Protein AF-A0A9E7R584-F1 (afdb_monomer_lite)

Foldseek 3Di:
DDDDDPPPDDPDPVSLVVVQCVVDVVCVVPVVVVVCLLFPLLQCVLWFVDRGPCRLCVVLVHNDPVPPDPVSQVSQQVSCCVTGPDNGPSLSSVQSVVQSVLDVLQKWKAFQVPRHGKDFNHWCCPPPNPDDQKIKTKIADPVGWIKMWIQGPPLRDIDIDTGMDHDPVMDDPRDDPPPPPDDDDDDDDD

pLDDT: mean 77.7, std 20.25, range [38.59, 98.31]

Organism: NCBI:txid1364945

Sequence (190 aa):
MQGRRDDRDGPDAETLERALLEADTELLDDPDGVVDALFTETFVREHTDFPDFDSFLEHAGVEDVWAFDRWLDWVLDWHVLGNTRFWSWEWMVHAAVALWVDAERVGTLRCAACDEPVEAATGSAIEEPGRTDAAWVEYRCACGARGRAEIREPDGGVRLSGDVAWSDEGLPAVRADSDPSTERGTEREG

Structure (mmCIF, N/CA/C/O backbone):
data_AF-A0A9E7R584-F1
#
_entry.id   AF-A0A9E7R584-F1
#
loop_
_atom_site.group_PDB
_atom_site.id
_atom_site.type_symbol
_atom_site.label_atom_id
_atom_site.label_alt_id
_atom_site.label_comp_id
_atom_site.label_asym_id
_atom_site.label_entity_id
_atom_site.label_seq_id
_atom_site.pdbx_PDB_ins_code
_atom_site.Cartn_x
_atom_site.Cartn_y
_atom_site.Cartn_z
_atom_site.occupancy
_atom_site.B_iso_or_equiv
_atom_site.auth_seq_id
_atom_site.auth_comp_id
_atom_site.auth_asym_id
_atom_site.auth_atom_id
_atom_site.pdbx_PDB_model_num
ATOM 1 N N . MET A 1 1 ? 11.488 32.713 -30.956 1.00 44.03 1 MET A N 1
ATOM 2 C CA . MET A 1 1 ? 11.204 31.264 -30.954 1.00 44.03 1 MET A CA 1
ATOM 3 C C . MET A 1 1 ? 11.524 30.759 -29.562 1.00 44.03 1 MET A C 1
ATOM 5 O O . MET A 1 1 ? 12.668 30.861 -29.147 1.00 44.03 1 MET A O 1
ATOM 9 N N . GLN A 1 2 ? 10.491 30.390 -28.807 1.00 39.91 2 GLN A N 1
ATOM 10 C CA . GLN A 1 2 ? 10.602 29.896 -27.435 1.00 39.91 2 GLN A CA 1
ATOM 11 C C . GLN A 1 2 ? 11.087 28.445 -27.490 1.00 39.91 2 GLN A C 1
ATOM 13 O O . GLN A 1 2 ? 10.429 27.606 -28.103 1.00 39.91 2 GLN A O 1
ATOM 18 N N . GLY A 1 3 ? 12.264 28.184 -26.918 1.00 39.31 3 GLY A N 1
ATOM 19 C CA . GLY A 1 3 ? 12.766 26.834 -26.688 1.00 39.31 3 GLY A CA 1
ATOM 20 C C . GLY A 1 3 ? 11.906 26.181 -25.617 1.00 39.31 3 GLY A C 1
ATOM 21 O O . GLY A 1 3 ? 11.865 26.650 -24.482 1.00 39.31 3 GLY A O 1
ATOM 22 N N . ARG A 1 4 ? 11.157 25.163 -26.029 1.00 40.12 4 ARG A N 1
ATOM 23 C CA . ARG A 1 4 ? 10.322 24.317 -25.185 1.00 40.12 4 ARG A CA 1
ATOM 24 C C . ARG A 1 4 ? 11.266 23.552 -24.246 1.00 40.12 4 ARG A C 1
ATOM 26 O O . ARG A 1 4 ? 12.098 22.795 -24.734 1.00 40.12 4 ARG A O 1
ATOM 33 N N . ARG A 1 5 ? 11.198 23.832 -22.942 1.00 40.66 5 ARG A N 1
ATOM 34 C CA . ARG A 1 5 ? 11.818 22.992 -21.913 1.00 40.66 5 ARG A CA 1
ATOM 35 C C . ARG A 1 5 ? 11.024 21.689 -21.872 1.00 40.66 5 ARG A C 1
ATOM 37 O O . ARG A 1 5 ? 9.806 21.730 -21.703 1.00 40.66 5 ARG A O 1
ATOM 44 N N . ASP A 1 6 ? 11.696 20.578 -22.142 1.00 43.25 6 ASP A N 1
ATOM 45 C CA . ASP A 1 6 ? 11.239 19.256 -21.722 1.00 43.25 6 ASP A CA 1
ATOM 46 C C . ASP A 1 6 ? 11.486 19.186 -20.211 1.00 43.25 6 ASP A C 1
ATOM 48 O O . ASP A 1 6 ? 12.544 18.760 -19.774 1.00 43.25 6 ASP A O 1
ATOM 52 N N . ASP A 1 7 ? 10.536 19.703 -19.430 1.00 39.06 7 ASP A N 1
ATOM 53 C CA . ASP A 1 7 ? 10.466 19.500 -17.981 1.00 39.06 7 ASP A CA 1
ATOM 54 C C . ASP A 1 7 ? 9.571 18.264 -17.745 1.00 39.06 7 ASP A C 1
ATOM 56 O O . ASP A 1 7 ? 8.395 18.379 -17.391 1.00 39.06 7 ASP A O 1
ATOM 60 N N . ARG A 1 8 ? 10.095 17.073 -18.052 1.00 40.88 8 ARG A N 1
ATOM 61 C CA . ARG A 1 8 ? 9.560 15.789 -17.563 1.00 40.88 8 ARG A CA 1
ATOM 62 C C . ARG A 1 8 ? 10.643 15.097 -16.747 1.00 40.88 8 ARG A C 1
ATOM 64 O O . ARG A 1 8 ? 11.052 13.991 -17.071 1.00 40.88 8 ARG A O 1
ATOM 71 N N . ASP A 1 9 ? 11.120 15.794 -15.729 1.00 39.31 9 ASP A N 1
ATOM 72 C CA . ASP A 1 9 ? 11.867 15.161 -14.655 1.00 39.31 9 ASP A CA 1
ATOM 73 C C . ASP A 1 9 ? 10.819 14.588 -13.692 1.00 39.31 9 ASP A C 1
ATOM 75 O O . ASP A 1 9 ? 10.272 15.300 -12.846 1.00 39.31 9 ASP A O 1
ATOM 79 N N . GLY A 1 10 ? 10.458 13.317 -13.897 1.00 40.25 10 GLY A N 1
ATOM 80 C CA . GLY A 1 10 ? 10.078 12.487 -12.753 1.00 40.25 10 GLY A CA 1
ATOM 81 C C . GLY A 1 10 ? 11.284 12.394 -11.809 1.00 40.25 10 GLY A C 1
ATOM 82 O O . GLY A 1 10 ? 12.406 12.629 -12.277 1.00 40.25 10 GLY A O 1
ATOM 83 N N . PRO A 1 11 ? 11.101 12.196 -10.489 1.00 38.59 11 PRO A N 1
ATOM 84 C CA . PRO A 1 11 ? 12.206 11.936 -9.581 1.00 38.59 11 PRO A CA 1
ATOM 85 C C . PRO A 1 11 ? 13.241 10.994 -10.203 1.00 38.59 11 PRO A C 1
ATOM 87 O O . PRO A 1 11 ? 12.964 9.830 -10.473 1.00 38.59 11 PRO A O 1
ATOM 90 N N . ASP A 1 12 ? 14.444 11.524 -10.433 1.00 44.69 12 ASP A N 1
ATOM 91 C CA . ASP A 1 12 ? 15.582 10.728 -10.873 1.00 44.69 12 ASP A CA 1
ATOM 92 C C . ASP A 1 12 ? 15.831 9.571 -9.890 1.00 44.69 12 ASP A C 1
ATOM 94 O O . ASP A 1 12 ? 15.421 9.621 -8.728 1.00 44.69 12 ASP A O 1
ATOM 98 N N . ALA A 1 13 ? 16.505 8.512 -10.346 1.00 45.25 13 ALA A N 1
ATOM 99 C CA . ALA A 1 13 ? 16.853 7.371 -9.496 1.00 45.25 13 ALA A CA 1
ATOM 100 C C . ALA A 1 13 ? 17.530 7.809 -8.181 1.00 45.25 13 ALA A C 1
ATOM 102 O O . ALA A 1 13 ? 17.316 7.184 -7.153 1.00 45.25 13 ALA A O 1
ATOM 103 N N . GLU A 1 14 ? 18.252 8.934 -8.188 1.00 43.94 14 GLU A N 1
ATOM 104 C CA . GLU A 1 14 ? 18.863 9.559 -7.010 1.00 43.94 14 GLU A CA 1
ATOM 105 C C . GLU A 1 14 ? 17.821 10.142 -6.033 1.00 43.94 14 GLU A C 1
ATOM 107 O O . GLU A 1 14 ? 18.025 10.130 -4.824 1.00 43.94 14 GLU A O 1
ATOM 112 N N . THR A 1 15 ? 16.672 10.618 -6.511 1.00 49.22 15 THR A N 1
ATOM 113 C CA . THR A 1 15 ? 15.542 11.065 -5.689 1.00 49.22 15 THR A CA 1
ATOM 114 C C . THR A 1 15 ? 14.737 9.899 -5.129 1.00 49.22 15 THR A C 1
ATOM 116 O O . THR A 1 15 ? 14.267 10.007 -4.000 1.00 49.22 15 THR A O 1
ATOM 119 N N . LEU A 1 16 ? 14.606 8.795 -5.867 1.00 49.38 16 LEU A N 1
ATOM 120 C CA . LEU A 1 16 ? 13.989 7.563 -5.368 1.00 49.38 16 LEU A CA 1
ATOM 121 C C . LEU A 1 16 ? 14.891 6.888 -4.324 1.00 49.38 16 LEU A C 1
ATOM 123 O O . LEU A 1 16 ? 14.437 6.570 -3.230 1.00 49.38 16 LEU A O 1
ATOM 127 N N . GLU A 1 17 ? 16.185 6.771 -4.631 1.00 45.88 17 GLU A N 1
ATOM 128 C CA . GLU A 1 17 ? 17.229 6.325 -3.710 1.00 45.88 17 GLU A CA 1
ATOM 129 C C . GLU A 1 17 ? 17.240 7.232 -2.482 1.00 45.88 17 GLU A C 1
ATOM 131 O O . GLU A 1 17 ? 17.154 6.736 -1.372 1.00 45.88 17 GLU A O 1
ATOM 136 N N . ARG A 1 18 ? 17.203 8.561 -2.638 1.00 51.69 18 ARG A N 1
ATOM 137 C CA . ARG A 1 18 ? 17.087 9.493 -1.509 1.00 51.69 18 ARG A CA 1
ATOM 138 C C . ARG A 1 18 ? 15.784 9.337 -0.731 1.00 51.69 18 ARG A C 1
ATOM 140 O O . ARG A 1 18 ? 15.836 9.443 0.481 1.00 51.69 18 ARG A O 1
ATOM 147 N N . ALA A 1 19 ? 14.642 9.097 -1.370 1.00 52.75 19 ALA A N 1
ATOM 148 C CA . ALA A 1 19 ? 13.379 8.876 -0.666 1.00 52.75 19 ALA A CA 1
ATOM 149 C C . ALA A 1 19 ? 13.406 7.571 0.147 1.00 52.75 19 ALA A C 1
ATOM 151 O O . ALA A 1 19 ? 12.890 7.544 1.259 1.00 52.75 19 ALA A O 1
ATOM 152 N N . LEU A 1 20 ? 14.062 6.526 -0.368 1.00 51.25 20 LEU A N 1
ATOM 153 C CA . LEU A 1 20 ? 14.308 5.268 0.345 1.00 51.25 20 LEU A CA 1
ATOM 154 C C . LEU A 1 20 ? 15.366 5.437 1.458 1.00 51.25 20 LEU A C 1
ATOM 156 O O . LEU A 1 20 ? 15.179 4.936 2.561 1.00 51.25 20 LEU A O 1
ATOM 160 N N . LEU A 1 21 ? 16.432 6.206 1.208 1.00 50.31 21 LEU A N 1
ATOM 161 C CA . LEU A 1 21 ? 17.498 6.548 2.162 1.00 50.31 21 LEU A CA 1
ATOM 162 C C . LEU A 1 21 ? 17.010 7.488 3.287 1.00 50.31 21 LEU A C 1
ATOM 164 O O . LEU A 1 21 ? 17.503 7.404 4.409 1.00 50.31 21 LEU A O 1
ATOM 168 N N . GLU A 1 22 ? 16.090 8.415 2.993 1.00 51.53 22 GLU A N 1
ATOM 169 C CA . GLU A 1 22 ? 15.476 9.343 3.957 1.00 51.53 22 GLU A CA 1
ATOM 170 C C . GLU A 1 22 ? 14.355 8.673 4.765 1.00 51.53 22 GLU A C 1
ATOM 172 O O . GLU A 1 22 ? 14.069 9.141 5.868 1.00 51.53 22 GLU A O 1
ATOM 177 N N . ALA A 1 23 ? 13.739 7.601 4.245 1.00 50.56 23 ALA A N 1
ATOM 178 C CA . ALA A 1 23 ? 12.679 6.866 4.933 1.00 50.56 23 ALA A CA 1
ATOM 179 C C . ALA A 1 23 ? 13.190 6.093 6.159 1.00 50.56 23 ALA A C 1
ATOM 181 O O . ALA A 1 23 ? 12.499 6.106 7.170 1.00 50.56 23 ALA A O 1
ATOM 182 N N . ASP A 1 24 ? 14.388 5.502 6.117 1.00 45.50 24 ASP A N 1
ATOM 183 C CA . ASP A 1 24 ? 15.175 5.155 7.310 1.00 45.50 24 ASP A CA 1
ATOM 184 C C . ASP A 1 24 ? 16.538 4.589 6.886 1.00 45.50 24 ASP A C 1
ATOM 186 O O . ASP A 1 24 ? 16.612 3.633 6.118 1.00 45.50 24 ASP A O 1
ATOM 190 N N . THR A 1 25 ? 17.646 5.114 7.408 1.00 42.75 25 THR A N 1
ATOM 191 C CA . THR A 1 25 ? 18.991 4.566 7.126 1.00 42.75 25 THR A CA 1
ATOM 192 C C . THR A 1 25 ? 19.189 3.121 7.615 1.00 42.75 25 THR A C 1
ATOM 194 O O . THR A 1 25 ? 20.134 2.474 7.171 1.00 42.75 25 THR A O 1
ATOM 197 N N . GLU A 1 26 ? 18.320 2.610 8.497 1.00 43.91 26 GLU A N 1
ATOM 198 C CA . GLU A 1 26 ? 18.303 1.198 8.925 1.00 43.91 26 GLU A CA 1
ATOM 199 C C . GLU A 1 26 ? 17.688 0.250 7.870 1.00 43.91 26 GLU A C 1
ATOM 201 O O . GLU A 1 26 ? 18.019 -0.933 7.862 1.00 43.91 26 GLU A O 1
ATOM 206 N N . LEU A 1 27 ? 16.872 0.745 6.925 1.00 47.72 27 LEU A N 1
ATOM 207 C CA . LEU A 1 27 ? 16.287 -0.065 5.836 1.00 47.72 27 LEU A CA 1
ATOM 208 C C . LEU A 1 27 ? 17.330 -0.516 4.793 1.00 47.72 27 LEU A C 1
ATOM 210 O O . LEU A 1 27 ? 17.076 -1.413 3.997 1.00 47.72 27 LEU A O 1
ATOM 214 N N . LEU A 1 28 ? 18.527 0.072 4.801 1.00 52.94 28 LEU A N 1
ATOM 215 C CA . LEU A 1 28 ? 19.594 -0.222 3.834 1.00 52.94 28 LEU A CA 1
ATOM 216 C C . LEU A 1 28 ? 20.413 -1.470 4.173 1.00 52.94 28 LEU A C 1
ATOM 218 O O . LEU A 1 28 ? 21.211 -1.913 3.346 1.00 52.94 28 LEU A O 1
ATOM 222 N N . ASP A 1 29 ? 20.240 -2.023 5.375 1.00 65.06 29 ASP A N 1
ATOM 223 C CA . ASP A 1 29 ? 20.901 -3.264 5.777 1.00 65.06 29 ASP A CA 1
ATOM 224 C C . ASP A 1 29 ? 20.193 -4.513 5.202 1.00 65.06 29 ASP A C 1
ATOM 226 O O . ASP A 1 29 ? 20.806 -5.582 5.151 1.00 65.06 29 ASP A O 1
ATOM 230 N N . ASP A 1 30 ? 18.942 -4.375 4.735 1.00 71.19 30 ASP A N 1
ATOM 231 C CA . ASP A 1 30 ? 18.130 -5.439 4.123 1.00 71.19 30 ASP A CA 1
ATOM 232 C C . ASP A 1 30 ? 17.297 -4.917 2.930 1.00 71.19 30 ASP A C 1
ATOM 234 O O . ASP A 1 30 ? 16.084 -4.728 3.044 1.00 71.19 30 ASP A O 1
ATOM 238 N N . PRO A 1 31 ? 17.935 -4.645 1.776 1.00 70.25 31 PRO A N 1
ATOM 239 C CA . PRO A 1 31 ? 17.258 -4.087 0.605 1.00 70.25 31 PRO A CA 1
ATOM 240 C C . PRO A 1 31 ? 16.119 -4.979 0.086 1.00 70.25 31 PRO A C 1
ATOM 242 O O . PRO A 1 31 ? 15.069 -4.468 -0.306 1.00 70.25 31 PRO A O 1
ATOM 245 N N . ASP A 1 32 ? 16.287 -6.300 0.129 1.00 77.38 32 ASP A N 1
ATOM 246 C CA . ASP A 1 32 ? 15.256 -7.246 -0.305 1.00 77.38 32 ASP A CA 1
ATOM 247 C C . ASP A 1 32 ? 14.044 -7.202 0.638 1.00 77.38 32 ASP A C 1
ATOM 249 O O . ASP A 1 32 ? 12.907 -7.118 0.176 1.00 77.38 32 ASP A O 1
ATOM 253 N N . GLY A 1 33 ? 14.274 -7.107 1.953 1.00 79.81 33 GLY A N 1
ATOM 254 C CA . GLY A 1 33 ? 13.205 -6.897 2.932 1.00 79.81 33 GLY A CA 1
ATOM 255 C C . GLY A 1 33 ? 12.408 -5.604 2.710 1.00 79.81 33 GLY A C 1
ATOM 256 O O . GLY A 1 33 ? 11.198 -5.577 2.945 1.00 79.81 33 GLY A O 1
ATOM 257 N N . VAL A 1 34 ? 13.043 -4.537 2.207 1.00 80.25 34 VAL A N 1
ATOM 258 C CA . VAL A 1 34 ? 12.337 -3.301 1.813 1.00 80.25 34 VAL A CA 1
ATOM 259 C C . VAL A 1 34 ? 11.427 -3.551 0.617 1.00 80.25 34 VAL A C 1
ATOM 261 O O . VAL A 1 34 ? 10.276 -3.119 0.620 1.00 80.25 34 VAL A O 1
ATOM 264 N N . VAL A 1 35 ? 11.928 -4.238 -0.410 1.00 84.88 35 VAL A N 1
ATOM 265 C CA . VAL A 1 35 ? 11.144 -4.563 -1.609 1.00 84.88 35 VAL A CA 1
ATOM 266 C C . VAL A 1 35 ? 9.936 -5.416 -1.235 1.00 84.88 35 VAL A C 1
ATOM 268 O O . VAL A 1 35 ? 8.827 -5.076 -1.643 1.00 84.88 35 VAL A O 1
ATOM 271 N N . ASP A 1 36 ? 10.119 -6.428 -0.387 1.00 87.38 36 ASP A N 1
ATOM 272 C CA . ASP A 1 36 ? 9.034 -7.279 0.112 1.00 87.38 36 ASP A CA 1
ATOM 273 C C . ASP A 1 36 ? 7.986 -6.481 0.908 1.00 87.38 36 ASP A C 1
ATOM 275 O O . ASP A 1 36 ? 6.780 -6.706 0.768 1.00 87.38 36 ASP A O 1
ATOM 279 N N . ALA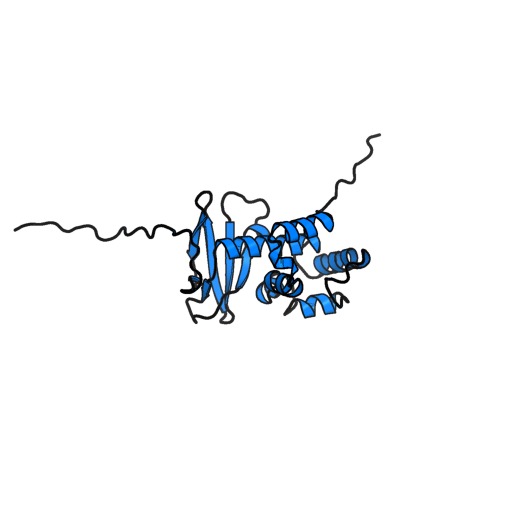 A 1 37 ? 8.422 -5.509 1.717 1.00 87.31 37 ALA A N 1
ATOM 280 C CA . ALA A 1 37 ? 7.523 -4.644 2.481 1.00 87.31 37 ALA A CA 1
ATOM 281 C C . ALA A 1 37 ? 6.716 -3.681 1.590 1.00 87.31 37 ALA A C 1
ATOM 283 O O . ALA A 1 37 ? 5.556 -3.384 1.889 1.00 87.31 37 ALA A O 1
ATOM 284 N N . LEU A 1 38 ? 7.313 -3.195 0.497 1.00 90.50 38 LEU A N 1
ATOM 285 C CA . LEU A 1 38 ? 6.669 -2.287 -0.455 1.00 90.50 38 LEU A CA 1
ATOM 286 C C . LEU A 1 38 ? 5.737 -3.026 -1.425 1.00 90.50 38 LEU A C 1
ATOM 288 O O . LEU A 1 38 ? 4.623 -2.571 -1.688 1.00 90.50 38 LEU A O 1
ATOM 292 N N . PHE A 1 39 ? 6.181 -4.165 -1.951 1.00 93.25 39 PHE A N 1
ATOM 293 C CA . PHE A 1 39 ? 5.507 -4.939 -2.993 1.00 93.25 39 PHE A CA 1
ATOM 294 C C . PHE A 1 39 ? 4.929 -6.244 -2.449 1.00 93.25 39 PHE A C 1
ATOM 296 O O . PHE A 1 39 ? 5.139 -7.318 -3.012 1.00 93.25 39 PHE A O 1
ATOM 303 N N . THR A 1 40 ? 4.144 -6.137 -1.375 1.00 94.69 40 THR A N 1
ATOM 304 C CA . THR A 1 40 ? 3.413 -7.281 -0.813 1.00 94.69 40 THR A CA 1
ATOM 305 C C . THR A 1 40 ? 2.578 -7.994 -1.882 1.00 94.69 40 THR A C 1
ATOM 307 O O . THR A 1 40 ? 2.100 -7.369 -2.838 1.00 94.69 40 THR A O 1
ATOM 310 N N . GLU A 1 41 ? 2.323 -9.295 -1.704 1.00 95.00 41 GLU A N 1
ATOM 311 C CA . GLU A 1 41 ? 1.443 -10.055 -2.606 1.00 95.00 41 GLU A CA 1
ATOM 312 C C . GLU A 1 41 ? 0.090 -9.352 -2.788 1.00 95.00 41 GLU A C 1
ATOM 314 O O . GLU A 1 41 ? -0.451 -9.282 -3.895 1.00 95.00 41 GLU A O 1
ATOM 319 N N . THR A 1 42 ? -0.457 -8.786 -1.709 1.00 96.44 42 THR A N 1
ATOM 320 C CA . THR A 1 42 ? -1.719 -8.046 -1.757 1.00 96.44 42 THR A CA 1
ATOM 321 C C . THR A 1 42 ? -1.624 -6.796 -2.634 1.00 96.44 42 THR A C 1
ATOM 323 O O . THR A 1 42 ? -2.520 -6.580 -3.454 1.00 96.44 42 THR A O 1
ATOM 326 N N . PHE A 1 43 ? -0.566 -5.991 -2.504 1.00 96.44 43 PHE A N 1
ATOM 327 C CA . PHE A 1 43 ? -0.359 -4.808 -3.345 1.00 96.44 43 PHE A CA 1
ATOM 328 C C . PHE A 1 43 ? -0.227 -5.189 -4.823 1.00 96.44 43 PHE A C 1
ATOM 330 O O . PHE A 1 43 ? -0.912 -4.626 -5.683 1.00 96.44 43 PHE A O 1
ATOM 337 N N . VAL A 1 44 ? 0.615 -6.184 -5.124 1.00 96.19 44 VAL A N 1
ATOM 338 C CA . VAL A 1 44 ? 0.865 -6.630 -6.501 1.00 96.19 44 VAL A CA 1
ATOM 339 C C . VAL A 1 44 ? -0.421 -7.137 -7.142 1.00 96.19 44 VAL A C 1
ATOM 341 O O . VAL A 1 44 ? -0.756 -6.728 -8.253 1.00 96.19 44 VAL A O 1
ATOM 344 N N . ARG A 1 45 ? -1.201 -7.954 -6.433 1.00 95.38 45 ARG A N 1
ATOM 345 C CA . ARG A 1 45 ? -2.468 -8.492 -6.948 1.00 95.38 45 ARG A CA 1
ATOM 346 C C . ARG A 1 45 ? -3.571 -7.448 -7.091 1.00 95.38 45 ARG A C 1
ATOM 348 O O . ARG A 1 45 ? -4.488 -7.641 -7.884 1.00 95.38 45 ARG A O 1
ATOM 355 N N . GLU A 1 46 ? -3.541 -6.377 -6.302 1.00 96.44 46 GLU A N 1
ATOM 356 C CA . GLU A 1 46 ? -4.525 -5.293 -6.401 1.00 96.44 46 GLU A CA 1
ATOM 357 C C . GLU A 1 46 ? -4.207 -4.349 -7.574 1.00 96.44 46 GLU A C 1
ATOM 359 O O . GLU A 1 46 ? -5.100 -3.664 -8.079 1.00 96.44 46 GLU A O 1
ATOM 364 N N . HIS A 1 47 ? -2.954 -4.282 -8.034 1.00 95.62 47 HIS A N 1
ATOM 365 C CA . HIS A 1 47 ? -2.530 -3.303 -9.047 1.00 95.62 47 HIS A CA 1
ATOM 366 C C . HIS A 1 47 ? -1.965 -3.895 -10.336 1.00 95.62 47 HIS A C 1
ATOM 368 O O . HIS A 1 47 ? -1.691 -3.146 -11.280 1.00 95.62 47 HIS A O 1
ATOM 374 N N . THR A 1 48 ? -1.839 -5.215 -10.397 1.00 94.44 48 THR A N 1
ATOM 375 C CA . THR A 1 48 ? -1.321 -5.961 -11.540 1.00 94.44 48 THR A CA 1
ATOM 376 C C . THR A 1 48 ? -2.115 -7.259 -11.732 1.00 94.44 48 THR A C 1
ATOM 378 O O . THR A 1 48 ? -2.849 -7.686 -10.843 1.00 94.44 48 THR A O 1
ATOM 381 N N . ASP A 1 49 ? -1.942 -7.915 -12.879 1.00 91.56 49 ASP A N 1
ATOM 382 C CA . ASP A 1 49 ? -2.503 -9.251 -13.131 1.00 91.56 49 ASP A CA 1
ATOM 383 C C . ASP A 1 49 ? -1.603 -10.399 -12.609 1.00 91.56 49 ASP A C 1
ATOM 385 O O . ASP A 1 49 ? -1.891 -11.575 -12.856 1.00 91.56 49 ASP A O 1
ATOM 389 N N . PHE A 1 50 ? -0.511 -10.087 -11.900 1.00 94.81 50 PHE A N 1
ATOM 390 C CA . PHE A 1 50 ? 0.450 -11.070 -11.391 1.00 94.81 50 PHE A CA 1
ATOM 391 C C . PHE A 1 50 ? 0.125 -11.495 -9.952 1.00 94.81 50 PHE A C 1
ATOM 393 O O . PHE A 1 50 ? -0.453 -10.721 -9.184 1.00 94.81 50 PHE A O 1
ATOM 400 N N . PRO A 1 51 ? 0.468 -12.740 -9.573 1.00 93.69 51 PRO A N 1
ATOM 401 C CA . PRO A 1 51 ? 0.221 -13.244 -8.224 1.00 93.69 51 PRO A CA 1
ATOM 402 C C . PRO A 1 51 ? 1.164 -12.656 -7.164 1.00 93.69 51 PRO A C 1
ATOM 404 O O . PRO A 1 51 ? 0.750 -12.541 -6.014 1.00 93.69 51 PRO A O 1
ATOM 407 N N . ASP A 1 52 ? 2.386 -12.291 -7.550 1.00 94.19 52 ASP A N 1
ATOM 408 C CA . ASP A 1 52 ? 3.473 -11.849 -6.674 1.00 94.19 52 ASP A CA 1
ATOM 409 C C . ASP A 1 52 ? 4.501 -11.018 -7.466 1.00 94.19 52 ASP A C 1
ATOM 411 O O . ASP A 1 52 ? 4.443 -10.938 -8.702 1.00 94.19 52 ASP A O 1
ATOM 415 N N . PHE A 1 53 ? 5.400 -10.340 -6.745 1.00 92.81 53 PHE A N 1
ATOM 416 C CA . PHE A 1 53 ? 6.375 -9.423 -7.339 1.00 92.81 53 PHE A CA 1
ATOM 417 C C . PHE A 1 53 ? 7.434 -10.151 -8.181 1.00 92.81 53 PHE A C 1
ATOM 419 O O . PHE A 1 53 ? 7.786 -9.676 -9.261 1.00 92.81 53 PHE A O 1
ATOM 426 N N . ASP A 1 54 ? 7.861 -11.343 -7.763 1.00 91.75 54 ASP A N 1
ATOM 427 C CA . ASP A 1 54 ? 8.800 -12.176 -8.524 1.00 91.75 54 ASP A CA 1
ATOM 428 C C . ASP A 1 54 ? 8.240 -12.538 -9.904 1.00 91.75 54 ASP A C 1
ATOM 430 O O . ASP A 1 54 ? 8.910 -12.365 -10.922 1.00 91.75 54 ASP A O 1
ATOM 434 N N . SER A 1 55 ? 6.976 -12.964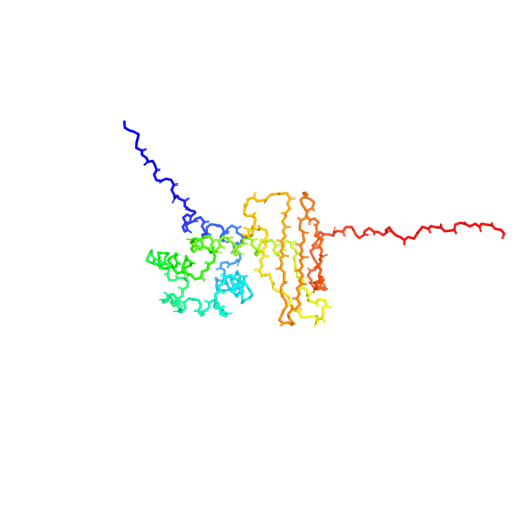 -9.970 1.00 93.94 55 SER A N 1
ATOM 435 C CA . SER A 1 55 ? 6.287 -13.265 -11.230 1.00 93.94 55 SER A CA 1
ATOM 436 C C . SER A 1 55 ? 6.170 -12.033 -12.131 1.00 93.94 55 SER A C 1
ATOM 438 O O . SER A 1 55 ? 6.230 -12.147 -13.360 1.00 93.94 55 SER A O 1
ATOM 440 N N . PHE A 1 56 ? 5.991 -10.850 -11.536 1.00 93.25 56 PHE A N 1
ATOM 441 C CA . PHE A 1 56 ? 5.984 -9.578 -12.256 1.00 93.25 56 PHE A CA 1
ATOM 442 C C . PHE A 1 56 ? 7.364 -9.281 -12.874 1.00 93.25 56 PHE A C 1
ATOM 444 O O . PHE A 1 56 ? 7.444 -8.975 -14.067 1.00 93.25 56 PHE A O 1
ATOM 451 N N . LEU A 1 57 ? 8.454 -9.437 -12.113 1.00 90.62 57 LEU A N 1
ATOM 452 C CA . LEU A 1 57 ? 9.821 -9.229 -12.607 1.00 90.62 57 LEU A CA 1
ATOM 453 C C . LEU A 1 57 ? 10.225 -10.265 -13.665 1.00 90.62 57 LEU A C 1
ATOM 455 O O . LEU A 1 57 ? 10.751 -9.896 -14.721 1.00 90.62 57 LEU A O 1
ATOM 459 N N . GLU A 1 58 ? 9.899 -11.542 -13.447 1.00 91.25 58 GLU A N 1
ATOM 460 C CA . GLU A 1 58 ? 10.154 -12.618 -14.409 1.00 91.25 58 GLU A CA 1
ATOM 461 C C . GLU A 1 58 ? 9.484 -12.306 -15.754 1.00 91.25 58 GLU A C 1
ATOM 463 O O . GLU A 1 58 ? 10.109 -12.413 -16.815 1.00 91.25 58 GLU A O 1
ATOM 468 N N . HIS A 1 59 ? 8.229 -11.844 -15.730 1.00 92.50 59 HIS A N 1
ATOM 469 C CA . HIS A 1 59 ? 7.515 -11.458 -16.946 1.00 92.50 59 HIS A CA 1
ATOM 470 C C . HIS A 1 59 ? 8.115 -10.209 -17.610 1.00 92.50 59 HIS A C 1
ATOM 472 O O . HIS A 1 59 ? 8.077 -10.082 -18.838 1.00 92.50 59 HIS A O 1
ATOM 478 N N . ALA A 1 60 ? 8.697 -9.293 -16.831 1.00 88.31 60 ALA A N 1
ATOM 479 C CA . ALA A 1 60 ? 9.456 -8.160 -17.354 1.00 88.31 60 ALA A CA 1
ATOM 480 C C . ALA A 1 60 ? 10.800 -8.570 -17.984 1.00 88.31 60 ALA A C 1
ATOM 482 O O . ALA A 1 60 ? 11.411 -7.767 -18.693 1.00 88.31 60 ALA A O 1
ATOM 483 N N . GLY A 1 61 ? 11.238 -9.819 -17.791 1.00 88.38 61 GLY A N 1
ATOM 484 C CA . GLY A 1 61 ? 12.552 -10.295 -18.218 1.00 88.38 61 GLY A CA 1
ATOM 485 C C . GLY A 1 61 ? 13.681 -9.733 -17.356 1.00 88.38 61 GLY A C 1
ATOM 486 O O . GLY A 1 61 ? 14.802 -9.580 -17.845 1.00 88.38 61 GLY A O 1
ATOM 487 N N . VAL A 1 62 ? 13.365 -9.393 -16.106 1.00 82.94 62 VAL A N 1
ATOM 488 C CA . VAL A 1 62 ? 14.280 -8.852 -15.104 1.00 82.94 62 VAL A CA 1
ATOM 489 C C . VAL A 1 62 ? 14.514 -9.926 -14.046 1.00 82.94 62 VAL A C 1
ATOM 491 O O . VAL A 1 62 ? 13.564 -10.464 -13.493 1.00 82.94 62 VAL A O 1
ATOM 494 N N . GLU A 1 63 ? 15.778 -10.261 -13.786 1.00 76.62 63 GLU A N 1
ATOM 495 C CA . GLU A 1 63 ? 16.130 -11.238 -12.742 1.00 76.62 63 GLU A CA 1
ATOM 496 C C . GLU A 1 63 ? 16.082 -10.622 -11.340 1.00 76.62 63 GLU A C 1
ATOM 498 O O . GLU A 1 63 ? 15.837 -11.332 -10.373 1.00 76.62 63 GLU A O 1
ATOM 503 N N . ASP A 1 64 ? 16.343 -9.317 -11.243 1.00 73.69 64 ASP A N 1
ATOM 504 C CA . ASP A 1 64 ? 16.463 -8.591 -9.985 1.00 73.69 64 ASP A CA 1
ATOM 505 C C . ASP A 1 64 ? 16.219 -7.088 -10.207 1.00 73.69 64 ASP A C 1
ATOM 507 O O . ASP A 1 64 ? 16.732 -6.502 -11.168 1.00 73.69 64 ASP A O 1
ATOM 511 N N . VAL A 1 65 ? 15.461 -6.453 -9.310 1.00 72.06 65 VAL A N 1
ATOM 512 C CA . VAL A 1 65 ? 15.220 -5.002 -9.316 1.00 72.06 65 VAL A CA 1
ATOM 513 C C . VAL A 1 65 ? 16.505 -4.211 -9.044 1.00 72.06 65 VAL A C 1
ATOM 515 O O . VAL A 1 65 ? 16.642 -3.087 -9.524 1.00 72.06 65 VAL A O 1
ATOM 518 N N . TRP A 1 66 ? 17.488 -4.813 -8.361 1.00 70.50 66 TRP A N 1
ATOM 519 C CA . TRP A 1 66 ? 18.789 -4.188 -8.098 1.00 70.50 66 TRP A CA 1
ATOM 520 C C . TRP A 1 66 ? 19.754 -4.239 -9.282 1.00 70.50 66 TRP A C 1
ATOM 522 O O . TRP A 1 66 ? 20.845 -3.661 -9.221 1.00 70.50 66 TRP A O 1
ATOM 532 N N . ALA A 1 67 ? 19.369 -4.863 -10.398 1.00 64.19 67 ALA A N 1
ATOM 533 C CA . ALA A 1 67 ? 20.118 -4.807 -11.647 1.00 64.19 67 ALA A CA 1
ATOM 534 C C . ALA A 1 67 ? 19.968 -3.422 -12.321 1.00 64.19 67 ALA A C 1
ATOM 536 O O . ALA A 1 67 ? 19.540 -3.325 -13.468 1.00 64.19 67 ALA A O 1
ATOM 537 N N . PHE A 1 68 ? 20.318 -2.342 -11.609 1.00 53.81 68 PHE A N 1
ATOM 538 C CA . PHE A 1 68 ? 20.238 -0.929 -12.007 1.00 53.81 68 PHE A CA 1
ATOM 539 C C . PHE A 1 68 ? 21.177 -0.582 -13.181 1.00 53.81 68 PHE A C 1
ATOM 541 O O . PHE A 1 68 ? 22.131 0.192 -13.061 1.00 53.81 68 PHE A O 1
ATOM 548 N N . ASP A 1 69 ? 20.914 -1.144 -14.357 1.00 57.84 69 ASP A N 1
ATOM 549 C CA . ASP A 1 69 ? 21.340 -0.560 -15.625 1.00 57.84 69 ASP A CA 1
ATOM 550 C C . ASP A 1 69 ? 20.249 0.414 -16.095 1.00 57.84 69 ASP A C 1
ATOM 552 O O . ASP A 1 69 ? 19.064 0.159 -15.924 1.00 57.84 69 ASP A O 1
ATOM 556 N N . ARG A 1 70 ? 20.612 1.514 -16.763 1.00 58.66 70 ARG A N 1
ATOM 557 C CA . ARG A 1 70 ? 19.645 2.479 -17.337 1.00 58.66 70 ARG A CA 1
ATOM 558 C C . ARG A 1 70 ? 18.685 1.845 -18.348 1.00 58.66 70 ARG A C 1
ATOM 560 O O . ARG A 1 70 ? 17.684 2.444 -18.730 1.00 58.66 70 ARG A O 1
ATOM 567 N N . TRP A 1 71 ? 19.023 0.658 -18.840 1.00 60.31 71 TRP A N 1
ATOM 568 C CA . TRP A 1 71 ? 18.126 -0.167 -19.636 1.00 60.31 71 TRP A CA 1
ATOM 569 C C . TRP A 1 71 ? 16.940 -0.714 -18.818 1.00 60.31 71 TRP A C 1
ATOM 571 O O . TRP A 1 71 ? 15.842 -0.801 -19.367 1.00 60.31 71 TRP A O 1
ATOM 581 N N . LEU A 1 72 ? 17.143 -1.015 -17.531 1.00 67.25 72 LEU A N 1
ATOM 582 C CA . LEU A 1 72 ? 16.143 -1.562 -16.614 1.00 67.25 72 LEU A CA 1
ATOM 583 C C . LEU A 1 72 ? 14.963 -0.601 -16.421 1.00 67.25 72 LEU A C 1
ATOM 585 O O . LEU A 1 72 ? 13.824 -1.019 -16.597 1.00 67.25 72 LEU A O 1
ATOM 589 N N . ASP A 1 73 ? 15.230 0.689 -16.181 1.00 69.75 73 ASP A N 1
ATOM 590 C CA . ASP A 1 73 ? 14.184 1.711 -16.008 1.00 69.75 73 ASP A CA 1
ATOM 591 C C . ASP A 1 73 ? 13.246 1.773 -17.218 1.00 69.75 73 ASP A C 1
ATOM 593 O O . ASP A 1 73 ? 12.027 1.768 -17.083 1.00 69.75 73 ASP A O 1
ATOM 597 N N . TRP A 1 74 ? 13.807 1.751 -18.431 1.00 80.31 74 TRP A N 1
ATOM 598 C CA . TRP A 1 74 ? 13.007 1.783 -19.655 1.00 80.31 74 TRP A CA 1
ATOM 599 C C . TRP A 1 74 ? 12.187 0.502 -19.849 1.00 80.31 74 TRP A C 1
ATOM 601 O O . TRP A 1 74 ? 11.040 0.572 -20.290 1.00 80.31 74 TRP A O 1
ATOM 611 N N . VAL A 1 75 ? 12.760 -0.669 -19.547 1.00 84.06 75 VAL A N 1
ATOM 612 C CA . VAL A 1 75 ? 12.042 -1.951 -19.632 1.00 84.06 75 VAL A CA 1
ATOM 613 C C . VAL A 1 75 ? 10.886 -1.984 -18.638 1.00 84.06 75 VAL A C 1
ATOM 615 O O . VAL A 1 75 ? 9.763 -2.303 -19.033 1.00 84.06 75 VAL A O 1
ATOM 618 N N . LEU A 1 76 ? 11.145 -1.615 -17.383 1.00 86.00 76 LEU A N 1
ATOM 619 C CA . LEU A 1 76 ? 10.144 -1.597 -16.325 1.00 86.00 76 LEU A CA 1
ATOM 620 C C . LEU A 1 76 ? 9.065 -0.548 -16.595 1.00 86.00 76 LEU A C 1
ATOM 622 O O . LEU A 1 76 ? 7.892 -0.861 -16.438 1.00 86.00 76 LEU A O 1
ATOM 626 N N . ASP A 1 77 ? 9.402 0.634 -17.111 1.00 89.31 77 ASP A N 1
ATOM 627 C CA . ASP A 1 77 ? 8.406 1.638 -17.500 1.00 89.31 77 ASP A CA 1
ATOM 628 C C . ASP A 1 77 ? 7.417 1.108 -18.542 1.00 89.31 77 ASP A C 1
ATOM 630 O O . ASP A 1 77 ? 6.202 1.241 -18.375 1.00 89.31 77 ASP A O 1
ATOM 634 N N . TRP A 1 78 ? 7.907 0.466 -19.609 1.00 89.94 78 TRP A N 1
ATOM 635 C CA . TRP A 1 78 ? 7.020 -0.145 -20.605 1.00 89.94 78 TRP A CA 1
ATOM 636 C C . TRP A 1 78 ? 6.205 -1.290 -20.030 1.00 89.94 78 TRP A C 1
ATOM 638 O O . TRP A 1 78 ? 5.037 -1.455 -20.392 1.00 89.94 78 TRP A O 1
ATOM 648 N N . HIS A 1 79 ? 6.820 -2.084 -19.159 1.00 92.50 79 HIS A N 1
ATOM 649 C CA . HIS A 1 79 ? 6.149 -3.197 -18.521 1.00 92.50 79 HIS A CA 1
ATOM 650 C C . HIS A 1 79 ? 5.001 -2.723 -17.632 1.00 92.50 79 HIS A C 1
ATOM 652 O O . HIS A 1 79 ? 3.874 -3.203 -17.757 1.00 92.50 79 HIS A O 1
ATOM 658 N N . VAL A 1 80 ? 5.269 -1.733 -16.788 1.00 93.12 80 VAL A N 1
ATOM 659 C CA . VAL A 1 80 ? 4.317 -1.134 -15.857 1.00 93.12 80 VAL A CA 1
ATOM 660 C C . VAL A 1 80 ? 3.175 -0.468 -16.613 1.00 93.12 80 VAL A C 1
ATOM 662 O O . VAL A 1 80 ? 2.013 -0.763 -16.330 1.00 93.12 80 VAL A O 1
ATOM 665 N N . LEU A 1 81 ? 3.489 0.324 -17.643 1.00 92.81 81 LEU A N 1
ATOM 666 C CA . LEU A 1 81 ? 2.493 0.967 -18.501 1.00 92.81 81 LEU A CA 1
ATOM 667 C C . LEU A 1 81 ? 1.574 -0.045 -19.207 1.00 92.81 81 LEU A C 1
ATOM 669 O O . LEU A 1 81 ? 0.421 0.266 -19.508 1.00 92.81 81 LEU A O 1
ATOM 673 N N . GLY A 1 82 ? 2.088 -1.238 -19.519 1.00 92.75 82 GLY A N 1
ATOM 674 C CA . GLY A 1 82 ? 1.354 -2.282 -20.232 1.00 92.75 82 GLY A CA 1
ATOM 675 C C . GLY A 1 82 ? 0.533 -3.221 -19.346 1.00 92.75 82 GLY A C 1
ATOM 676 O O . GLY A 1 82 ? -0.448 -3.778 -19.836 1.00 92.75 82 GLY A O 1
ATOM 677 N N . ASN A 1 83 ? 0.921 -3.411 -18.082 1.00 93.06 83 ASN A N 1
ATOM 678 C CA . ASN A 1 83 ? 0.385 -4.482 -17.226 1.00 93.06 83 ASN A CA 1
ATOM 679 C C . ASN A 1 83 ? -0.186 -3.994 -15.888 1.00 93.06 83 ASN A C 1
ATOM 681 O O . ASN A 1 83 ? -0.610 -4.800 -15.062 1.00 93.06 83 ASN A O 1
ATOM 685 N N . THR A 1 84 ? -0.182 -2.686 -15.645 1.00 93.06 84 THR A N 1
ATOM 686 C CA . THR A 1 84 ? -0.670 -2.102 -14.394 1.00 93.06 84 THR A CA 1
ATOM 687 C C . THR A 1 84 ? -1.494 -0.853 -14.687 1.00 93.06 84 THR A C 1
ATOM 689 O O . THR A 1 84 ? -1.602 -0.395 -15.826 1.00 93.06 84 THR A O 1
ATOM 692 N N . ARG A 1 85 ? -2.065 -0.256 -13.642 1.00 89.75 85 ARG A N 1
ATOM 693 C CA . ARG A 1 85 ? -2.680 1.075 -13.744 1.00 89.75 85 ARG A CA 1
ATOM 694 C C . ARG A 1 85 ? -1.675 2.229 -13.697 1.00 89.75 85 ARG A C 1
ATOM 696 O O . ARG A 1 85 ? -2.084 3.383 -13.826 1.00 89.75 85 ARG A O 1
ATOM 703 N N . PHE A 1 86 ? -0.399 1.933 -13.465 1.00 92.62 86 PHE A N 1
ATOM 704 C CA . PHE A 1 86 ? 0.646 2.926 -13.305 1.00 92.62 86 PHE A CA 1
ATOM 705 C C . PHE A 1 86 ? 1.252 3.351 -14.656 1.00 92.62 86 PHE A C 1
ATOM 707 O O . PHE A 1 86 ? 1.440 2.545 -15.558 1.00 92.62 86 PHE A O 1
ATOM 714 N N . TRP A 1 87 ? 1.541 4.644 -14.811 1.00 89.56 87 TRP A N 1
ATOM 715 C CA . TRP A 1 87 ? 2.167 5.253 -15.987 1.00 89.56 87 TRP A CA 1
ATOM 716 C C . TRP A 1 87 ? 3.664 4.966 -16.146 1.00 89.56 87 TRP A C 1
ATOM 718 O O . TRP A 1 87 ? 4.170 5.076 -17.261 1.00 89.56 87 TRP A O 1
ATOM 728 N N . SER A 1 88 ? 4.361 4.666 -15.052 1.00 89.38 88 SER A N 1
ATOM 729 C CA . SER A 1 88 ? 5.802 4.407 -15.011 1.00 89.38 88 SER A CA 1
ATOM 730 C C . SER A 1 88 ? 6.150 3.559 -13.793 1.00 89.38 88 SER A C 1
ATOM 732 O O . SER A 1 88 ? 5.406 3.545 -12.805 1.00 89.38 88 SER A O 1
ATOM 734 N N . TRP A 1 89 ? 7.295 2.884 -13.861 1.00 88.81 89 TRP A N 1
ATOM 735 C CA . TRP A 1 89 ? 7.882 2.153 -12.743 1.00 88.81 89 TRP A CA 1
ATOM 736 C C . TRP A 1 89 ? 8.092 3.056 -11.533 1.00 88.81 89 TRP A C 1
ATOM 738 O O . TRP A 1 89 ? 7.650 2.743 -10.431 1.00 88.81 89 TRP A O 1
ATOM 748 N N . GLU A 1 90 ? 8.646 4.237 -11.771 1.00 85.25 90 GLU A N 1
ATOM 749 C CA . GLU A 1 90 ? 8.861 5.263 -10.756 1.00 85.25 90 GLU A CA 1
ATOM 750 C C . GLU A 1 90 ? 7.561 5.642 -10.020 1.00 85.25 90 GLU A C 1
ATOM 752 O O . GLU A 1 90 ? 7.536 5.727 -8.790 1.00 85.25 90 GLU A O 1
ATOM 757 N N . TRP A 1 91 ? 6.443 5.801 -10.744 1.00 88.31 91 TRP A N 1
ATOM 758 C CA . TRP A 1 91 ? 5.160 6.119 -10.112 1.00 88.31 91 TRP A CA 1
ATOM 759 C C . TRP A 1 91 ? 4.600 4.942 -9.306 1.00 88.31 91 TRP A C 1
ATOM 761 O O . TRP A 1 91 ? 4.014 5.159 -8.246 1.00 88.31 91 TRP A O 1
ATOM 771 N N . MET A 1 92 ? 4.801 3.706 -9.772 1.00 91.75 92 MET A N 1
ATOM 772 C CA . MET A 1 92 ? 4.415 2.502 -9.034 1.00 91.75 92 MET A CA 1
ATOM 773 C C . MET A 1 92 ? 5.204 2.368 -7.725 1.00 91.75 92 MET A C 1
ATOM 775 O O . MET A 1 92 ? 4.593 2.135 -6.682 1.00 91.75 92 MET A O 1
ATOM 779 N N . VAL A 1 93 ? 6.524 2.589 -7.751 1.00 88.69 93 VAL A N 1
ATOM 780 C CA . VAL A 1 93 ? 7.356 2.593 -6.535 1.00 88.69 93 VAL A CA 1
ATOM 781 C C . VAL A 1 93 ? 6.907 3.698 -5.585 1.00 88.69 93 VAL A C 1
ATOM 783 O O . VAL A 1 93 ? 6.670 3.439 -4.408 1.00 88.69 93 VAL A O 1
ATOM 786 N N . HIS A 1 94 ? 6.712 4.921 -6.084 1.00 86.81 94 HIS A N 1
ATOM 787 C CA . HIS A 1 94 ? 6.228 6.026 -5.256 1.00 86.81 94 HIS A CA 1
ATOM 788 C C . HIS A 1 94 ? 4.869 5.707 -4.607 1.00 86.81 94 HIS A C 1
ATOM 790 O O . HIS A 1 94 ? 4.635 6.041 -3.446 1.00 86.81 94 HIS A O 1
ATOM 796 N N . ALA A 1 95 ? 3.958 5.061 -5.340 1.00 91.12 95 ALA A N 1
ATOM 797 C CA . ALA A 1 95 ? 2.665 4.633 -4.816 1.00 91.12 95 ALA A CA 1
ATOM 798 C C . ALA A 1 95 ? 2.798 3.564 -3.717 1.00 91.12 95 ALA A C 1
ATOM 800 O O . ALA A 1 95 ? 2.117 3.672 -2.697 1.00 91.12 95 ALA A O 1
ATOM 801 N N . ALA A 1 96 ? 3.682 2.578 -3.902 1.00 91.94 96 ALA A N 1
ATOM 802 C CA . ALA A 1 96 ? 3.980 1.552 -2.902 1.00 91.94 96 ALA A CA 1
ATOM 803 C C . ALA A 1 96 ? 4.567 2.165 -1.620 1.00 91.94 96 ALA A C 1
ATOM 805 O O . ALA A 1 96 ? 4.069 1.905 -0.527 1.00 91.94 96 ALA A O 1
ATOM 806 N N . VAL A 1 97 ? 5.551 3.062 -1.756 1.00 87.75 97 VAL A N 1
ATOM 807 C CA . VAL A 1 97 ? 6.176 3.773 -0.626 1.00 87.75 97 VAL A CA 1
ATOM 808 C C . VAL A 1 97 ? 5.153 4.609 0.135 1.00 87.75 97 VAL A C 1
ATOM 810 O O . VAL A 1 97 ? 5.074 4.525 1.357 1.00 87.75 97 VAL A O 1
ATOM 813 N N . ALA A 1 98 ? 4.335 5.397 -0.566 1.00 89.25 98 ALA A N 1
ATOM 814 C CA . ALA A 1 98 ? 3.328 6.227 0.085 1.00 89.25 98 ALA A CA 1
ATOM 815 C C . ALA A 1 98 ? 2.283 5.383 0.837 1.00 89.25 98 ALA A C 1
ATOM 817 O O . ALA A 1 98 ? 1.895 5.735 1.950 1.00 89.25 98 ALA A O 1
ATOM 818 N N . LEU A 1 99 ? 1.860 4.256 0.254 1.00 93.19 99 LEU A N 1
ATOM 819 C CA . LEU A 1 99 ? 0.952 3.319 0.910 1.00 93.19 99 LEU A CA 1
ATOM 820 C C . LEU A 1 99 ? 1.579 2.697 2.161 1.00 93.19 99 LEU A C 1
ATOM 822 O O . LEU A 1 99 ? 0.910 2.624 3.190 1.00 93.19 99 LEU A O 1
ATOM 826 N N . TRP A 1 100 ? 2.839 2.268 2.076 1.00 89.88 100 TRP A N 1
ATOM 827 C CA . TRP A 1 100 ? 3.575 1.698 3.200 1.00 89.88 100 TRP A CA 1
ATOM 828 C C . TRP A 1 100 ? 3.703 2.703 4.350 1.00 89.88 100 TRP A C 1
ATOM 830 O O . TRP A 1 100 ? 3.334 2.387 5.476 1.00 89.88 100 TRP A O 1
ATOM 840 N N . VAL A 1 101 ? 4.091 3.950 4.063 1.00 88.50 101 VAL A N 1
ATOM 841 C CA . VAL A 1 101 ? 4.165 5.021 5.073 1.00 88.50 101 VAL A CA 1
ATOM 842 C C . VAL A 1 101 ? 2.805 5.275 5.729 1.00 88.50 101 VAL A C 1
ATOM 844 O O . VAL A 1 101 ? 2.720 5.382 6.954 1.00 88.50 101 VAL A O 1
ATOM 847 N N . ASP A 1 102 ? 1.723 5.361 4.952 1.00 89.81 102 ASP A N 1
ATOM 848 C CA . ASP A 1 102 ? 0.383 5.535 5.519 1.00 89.81 102 ASP A CA 1
ATOM 849 C C . ASP A 1 102 ? -0.039 4.317 6.363 1.00 89.81 102 ASP A C 1
ATOM 851 O O . ASP A 1 102 ? -0.661 4.482 7.415 1.00 89.81 102 ASP A O 1
ATOM 855 N N . ALA A 1 103 ? 0.332 3.100 5.957 1.00 90.75 103 ALA A N 1
ATOM 856 C CA . ALA A 1 103 ? 0.065 1.882 6.714 1.00 90.75 103 ALA A CA 1
ATOM 857 C C . ALA A 1 103 ? 0.866 1.814 8.025 1.00 90.75 103 ALA A C 1
ATOM 859 O O . ALA A 1 103 ? 0.300 1.421 9.043 1.00 90.75 103 ALA A O 1
ATOM 860 N N . GLU A 1 104 ? 2.122 2.264 8.042 1.00 89.38 104 GLU A N 1
ATOM 861 C CA . GLU A 1 104 ? 2.947 2.375 9.254 1.00 89.38 104 GLU A CA 1
ATOM 862 C C . GLU A 1 104 ? 2.377 3.402 10.242 1.00 89.38 104 GLU A C 1
ATOM 864 O O . GLU A 1 104 ? 2.345 3.177 11.452 1.00 89.38 104 GLU A O 1
ATOM 869 N N . ARG A 1 105 ? 1.843 4.523 9.736 1.00 88.44 105 ARG A N 1
ATOM 870 C CA . ARG A 1 105 ? 1.163 5.533 10.570 1.00 88.44 105 ARG A CA 1
ATOM 871 C C . ARG A 1 105 ? -0.101 4.999 11.228 1.00 88.44 105 ARG A C 1
ATOM 873 O O . ARG A 1 105 ? -0.470 5.463 12.308 1.00 88.44 105 ARG A O 1
ATOM 880 N N . VAL A 1 106 ? -0.785 4.076 10.558 1.00 91.31 106 VAL A N 1
ATOM 881 C CA . VAL A 1 106 ? -1.848 3.289 11.170 1.00 91.31 106 VAL A CA 1
ATOM 882 C C . VAL A 1 106 ? -1.172 2.3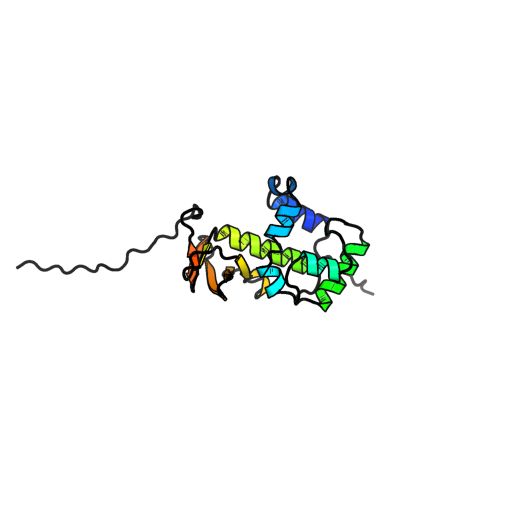94 12.213 1.00 91.31 106 VAL A C 1
ATOM 884 O O . VAL A 1 106 ? -1.331 2.627 13.407 1.00 91.31 106 VAL A O 1
ATOM 887 N N . GLY A 1 107 ? -0.342 1.449 11.797 1.00 89.50 107 GLY A N 1
ATOM 888 C CA . GLY A 1 107 ? 0.278 0.441 12.651 1.00 89.50 107 GLY A CA 1
ATOM 889 C C . GLY A 1 107 ? -0.336 -0.936 12.405 1.00 89.50 107 GLY A C 1
ATOM 890 O O . GLY A 1 107 ? -1.121 -1.139 11.476 1.00 89.50 107 GLY A O 1
ATOM 891 N N . THR A 1 108 ? 0.003 -1.910 13.245 1.00 92.44 108 THR A N 1
ATOM 892 C CA . THR A 1 108 ? -0.307 -3.315 12.958 1.00 92.44 108 THR A CA 1
ATOM 893 C C . THR A 1 108 ? -1.778 -3.654 13.205 1.00 92.44 108 THR A C 1
ATOM 895 O O . THR A 1 108 ? -2.271 -3.623 14.340 1.00 92.44 108 THR A O 1
ATOM 898 N N . LEU A 1 109 ? -2.464 -4.060 12.137 1.00 94.56 109 LEU A N 1
ATOM 899 C CA . LEU A 1 109 ? -3.851 -4.517 12.154 1.00 94.56 109 LEU A CA 1
ATOM 900 C C . LEU A 1 109 ? -3.952 -6.042 11.992 1.00 94.56 109 LEU A C 1
ATOM 902 O O . LEU A 1 109 ? -3.078 -6.693 11.422 1.00 94.56 109 LEU A O 1
ATOM 906 N N . ARG A 1 110 ? -5.067 -6.610 12.454 1.00 96.50 110 ARG A N 1
ATOM 907 C CA . ARG A 1 110 ? -5.500 -7.988 12.180 1.00 96.50 110 ARG A CA 1
ATOM 908 C C . ARG A 1 110 ? -6.928 -7.996 11.661 1.00 96.50 110 ARG A C 1
ATOM 910 O O . ARG A 1 110 ? -7.693 -7.043 11.833 1.00 96.50 110 ARG A O 1
ATOM 917 N N . CYS A 1 111 ? -7.300 -9.095 11.029 1.00 97.19 111 CYS A N 1
ATOM 918 C CA . CYS A 1 111 ? -8.642 -9.314 10.539 1.00 97.19 111 CYS A CA 1
ATOM 919 C C . CYS A 1 111 ? -9.590 -9.590 11.708 1.00 97.19 111 CYS A C 1
ATOM 921 O O . CYS A 1 111 ? -9.439 -10.575 12.421 1.00 97.19 111 CYS A O 1
ATOM 923 N N . ALA A 1 112 ? -10.642 -8.789 11.852 1.00 96.19 112 ALA A N 1
ATOM 924 C CA . ALA A 1 112 ? -11.652 -8.993 12.888 1.00 96.19 112 ALA A CA 1
ATOM 925 C C . ALA A 1 112 ? -12.463 -10.295 12.702 1.00 96.19 112 ALA A C 1
ATOM 927 O O . ALA A 1 112 ? -13.099 -10.763 13.646 1.00 96.19 112 ALA A O 1
ATOM 928 N N . ALA A 1 113 ? -12.465 -10.878 11.496 1.00 95.88 113 ALA A N 1
ATOM 929 C CA . ALA A 1 113 ? -13.237 -12.079 11.180 1.00 95.88 113 ALA A CA 1
ATOM 930 C C . ALA A 1 113 ? -12.492 -13.391 11.483 1.00 95.88 113 ALA A C 1
ATOM 932 O O . ALA A 1 113 ? -13.125 -14.364 11.893 1.00 95.88 113 ALA A O 1
ATOM 933 N N . CYS A 1 114 ? -11.174 -13.439 11.267 1.00 96.50 114 CYS A N 1
ATOM 934 C CA . CYS A 1 114 ? -10.378 -14.661 11.433 1.00 96.50 114 CYS A CA 1
ATOM 935 C C . CYS A 1 114 ? -9.103 -14.491 12.267 1.00 96.50 114 CYS A C 1
ATOM 937 O O . CYS A 1 114 ? -8.365 -15.457 12.403 1.00 96.50 114 CYS A O 1
ATOM 939 N N . ASP A 1 115 ? -8.853 -13.297 12.811 1.00 95.56 115 ASP A N 1
ATOM 940 C CA . ASP A 1 115 ? -7.666 -12.940 13.602 1.00 95.56 115 ASP A CA 1
ATOM 941 C C . ASP A 1 115 ? -6.324 -13.126 12.867 1.00 95.56 115 ASP A C 1
ATOM 943 O O . ASP A 1 115 ? -5.267 -13.125 13.478 1.00 95.56 115 ASP A O 1
ATOM 947 N N . GLU A 1 116 ? -6.319 -13.256 11.541 1.00 95.50 116 GLU A N 1
ATOM 948 C CA . GLU A 1 116 ? -5.074 -13.317 10.759 1.00 95.50 116 GLU A CA 1
ATOM 949 C C . GLU A 1 116 ? -4.543 -11.908 10.451 1.00 95.50 116 GLU A C 1
ATOM 951 O O . GLU A 1 116 ? -5.327 -10.951 10.461 1.00 95.50 116 GLU A O 1
ATOM 956 N N . PRO A 1 117 ? -3.238 -11.745 10.166 1.00 94.25 117 PRO A N 1
ATOM 957 C CA . PRO A 1 117 ? -2.696 -10.485 9.670 1.00 94.25 117 PRO A CA 1
ATOM 958 C C . PRO A 1 117 ? -3.457 -9.970 8.441 1.00 94.25 117 PRO A C 1
ATOM 960 O O . PRO A 1 117 ? -4.041 -10.736 7.665 1.00 94.25 117 PRO A O 1
ATOM 963 N N . VAL A 1 118 ? -3.463 -8.649 8.282 1.00 96.12 118 VAL A N 1
ATOM 964 C CA . VAL A 1 118 ? -3.996 -7.985 7.090 1.00 96.12 118 VAL A CA 1
ATOM 965 C C . VAL A 1 118 ? -2.909 -7.160 6.433 1.00 96.12 118 VAL A C 1
ATOM 967 O O . VAL A 1 118 ? -2.073 -6.574 7.114 1.00 96.12 118 VAL A O 1
ATOM 970 N N . GLU A 1 119 ? -2.962 -7.087 5.112 1.00 96.19 119 GLU A N 1
ATOM 971 C CA . GLU A 1 119 ? -1.997 -6.346 4.305 1.00 96.19 119 GLU A CA 1
ATOM 972 C C . GLU A 1 119 ? -2.670 -5.135 3.669 1.00 96.19 119 GLU A C 1
ATOM 974 O O . GLU A 1 119 ? -3.851 -5.182 3.299 1.00 96.19 119 GLU A O 1
ATOM 979 N N . ALA A 1 120 ? -1.921 -4.038 3.562 1.00 96.62 120 ALA A N 1
ATOM 980 C CA . ALA A 1 120 ? -2.368 -2.854 2.850 1.00 96.62 120 ALA A CA 1
ATOM 981 C C . ALA A 1 120 ? -2.467 -3.1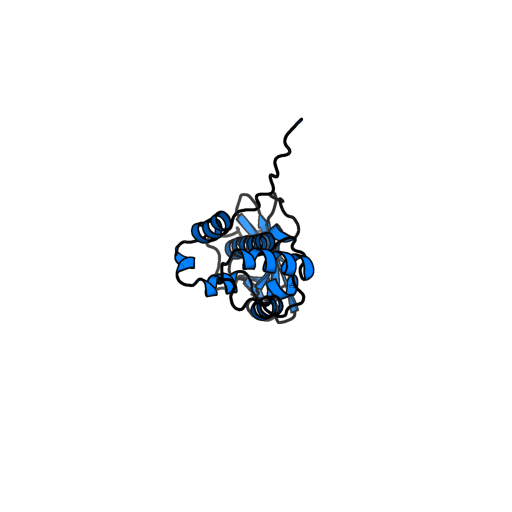78 1.353 1.00 96.62 120 ALA A C 1
ATOM 983 O O . ALA A 1 120 ? -1.506 -3.621 0.733 1.00 96.62 120 ALA A O 1
ATOM 984 N N . ALA A 1 121 ? -3.648 -2.967 0.781 1.00 97.12 121 ALA A N 1
ATOM 985 C CA . ALA A 1 121 ? -3.924 -3.261 -0.621 1.00 97.12 121 ALA A CA 1
ATOM 986 C C . ALA A 1 121 ? -3.885 -2.006 -1.483 1.00 97.12 121 ALA A C 1
ATOM 988 O O . ALA A 1 121 ? -3.379 -2.025 -2.597 1.00 97.12 121 ALA A O 1
ATOM 989 N N . THR A 1 122 ? -4.450 -0.910 -0.974 1.00 97.56 122 THR A N 1
ATOM 990 C CA . THR A 1 122 ? -4.447 0.379 -1.660 1.00 97.56 122 THR A CA 1
ATOM 991 C C . THR A 1 122 ? -4.753 1.520 -0.694 1.00 97.56 122 THR A C 1
ATOM 993 O O . THR A 1 122 ? -5.037 1.288 0.481 1.00 97.56 122 THR A O 1
ATOM 996 N N . GLY A 1 123 ? -4.713 2.763 -1.169 1.00 96.19 123 GLY A N 1
ATOM 997 C CA . GLY A 1 123 ? -4.939 3.931 -0.326 1.00 96.19 123 GLY A CA 1
ATOM 998 C C . GLY A 1 123 ? -5.176 5.220 -1.099 1.00 96.19 123 GLY A C 1
ATOM 999 O O . GLY A 1 123 ? -5.076 5.268 -2.328 1.00 96.19 123 GLY A O 1
ATOM 1000 N N . SER A 1 124 ? -5.442 6.299 -0.363 1.00 93.94 124 SER A N 1
ATOM 1001 C CA . SER A 1 124 ? -5.639 7.647 -0.914 1.00 93.94 124 SER A CA 1
ATOM 1002 C C . SER A 1 124 ? -4.475 8.120 -1.772 1.00 93.94 124 SER A C 1
ATOM 1004 O O . SER A 1 124 ? -4.708 8.784 -2.776 1.00 93.94 124 SER A O 1
ATOM 1006 N N . ALA A 1 125 ? -3.237 7.771 -1.410 1.00 88.50 125 ALA A N 1
ATOM 1007 C CA . ALA A 1 125 ? -2.055 8.156 -2.178 1.00 88.50 125 ALA A CA 1
ATOM 1008 C C . ALA A 1 125 ? -2.091 7.627 -3.623 1.00 88.50 125 ALA A C 1
ATOM 1010 O O . ALA A 1 125 ? -1.499 8.232 -4.518 1.00 88.50 125 ALA A O 1
ATOM 1011 N N . ILE A 1 126 ? -2.816 6.526 -3.845 1.00 92.88 126 ILE A N 1
ATOM 1012 C CA . ILE A 1 126 ? -2.921 5.859 -5.139 1.00 92.88 126 ILE A CA 1
ATOM 1013 C C . ILE A 1 126 ? -4.236 6.203 -5.844 1.00 92.88 126 ILE A C 1
ATOM 1015 O O . ILE A 1 126 ? -4.230 6.532 -7.029 1.00 92.88 126 ILE A O 1
ATOM 1019 N N . GLU A 1 127 ? -5.362 6.160 -5.128 1.00 94.31 127 GLU A N 1
ATOM 1020 C CA . GLU A 1 127 ? -6.687 6.420 -5.714 1.00 94.31 127 GLU A CA 1
ATOM 1021 C C . GLU A 1 127 ? -6.985 7.911 -5.916 1.00 94.31 127 GLU A C 1
ATOM 1023 O O . GLU A 1 127 ? -7.738 8.295 -6.811 1.00 94.31 127 GLU A O 1
ATOM 1028 N N . GLU A 1 128 ? -6.425 8.766 -5.064 1.00 90.38 128 GLU A N 1
ATOM 1029 C CA . GLU A 1 128 ? -6.728 10.196 -4.993 1.00 90.38 128 GLU A CA 1
ATOM 1030 C C . GLU A 1 128 ? -5.426 11.018 -4.890 1.00 90.38 128 GLU A C 1
ATOM 1032 O O . GLU A 1 128 ? -5.233 11.774 -3.929 1.00 90.38 128 GLU A O 1
ATOM 1037 N N . PRO A 1 129 ? -4.504 10.889 -5.865 1.00 82.69 129 PRO A N 1
ATOM 1038 C CA . PRO A 1 129 ? -3.190 11.514 -5.787 1.00 82.69 129 PRO A CA 1
ATOM 1039 C C . PRO A 1 129 ? -3.303 13.039 -5.650 1.00 82.69 129 PRO A C 1
ATOM 1041 O O . PRO A 1 129 ? -4.000 13.709 -6.415 1.00 82.69 129 PRO A O 1
ATOM 1044 N N . GLY A 1 130 ? -2.595 13.593 -4.661 1.00 78.81 130 GLY A N 1
ATOM 1045 C CA . GLY A 1 130 ? -2.591 15.026 -4.345 1.00 78.81 130 GLY A CA 1
ATOM 1046 C C . GLY A 1 130 ? -3.668 15.476 -3.351 1.00 78.81 130 GLY A C 1
ATOM 1047 O O . GLY A 1 130 ? -3.737 16.666 -3.035 1.00 78.81 130 GLY A O 1
ATOM 1048 N N . ARG A 1 131 ? -4.494 14.558 -2.838 1.00 79.75 131 ARG A N 1
ATOM 1049 C CA . ARG A 1 131 ? -5.415 14.843 -1.735 1.00 79.75 131 ARG A CA 1
ATOM 1050 C C . ARG A 1 131 ? -4.651 15.035 -0.419 1.00 79.75 131 ARG A C 1
ATOM 1052 O O . ARG A 1 131 ? -3.754 14.262 -0.107 1.00 79.75 131 ARG A O 1
ATOM 1059 N N . THR A 1 132 ? -5.009 16.064 0.353 1.00 75.00 132 THR A N 1
ATOM 1060 C CA . THR A 1 132 ? -4.292 16.451 1.589 1.00 75.00 132 THR A CA 1
ATOM 1061 C C . THR A 1 132 ? -5.184 16.613 2.821 1.00 75.00 132 THR A C 1
ATOM 1063 O O . THR A 1 132 ? -4.674 16.795 3.920 1.00 75.00 132 THR A O 1
ATOM 1066 N N . ASP A 1 133 ? -6.509 16.570 2.670 1.00 75.69 133 ASP A N 1
ATOM 1067 C CA . ASP A 1 133 ? -7.469 16.752 3.768 1.00 75.69 133 ASP A CA 1
ATOM 1068 C C . ASP A 1 133 ? -7.706 15.474 4.585 1.00 75.69 133 ASP A C 1
ATOM 1070 O O . ASP A 1 133 ? -8.124 15.557 5.740 1.00 75.69 133 ASP A O 1
ATOM 1074 N N . ALA A 1 134 ? -7.460 14.302 3.997 1.00 79.31 134 ALA A N 1
ATOM 1075 C CA . ALA A 1 134 ? -7.558 13.010 4.666 1.00 79.31 134 ALA A CA 1
ATOM 1076 C C . ALA A 1 134 ? -6.751 11.950 3.909 1.00 79.31 134 ALA A C 1
ATOM 1078 O O . ALA A 1 134 ? -6.846 11.876 2.681 1.00 79.31 134 ALA A O 1
ATOM 1079 N N . ALA A 1 135 ? -6.031 11.106 4.648 1.00 91.50 135 ALA A N 1
ATOM 1080 C CA . ALA A 1 135 ? -5.407 9.905 4.109 1.00 91.50 135 ALA A CA 1
ATOM 1081 C C . ALA A 1 135 ? -6.204 8.663 4.525 1.00 91.50 135 ALA A C 1
ATOM 1083 O O . ALA A 1 135 ? -6.889 8.655 5.551 1.00 91.50 135 ALA A O 1
ATOM 1084 N N . TRP A 1 136 ? -6.173 7.614 3.714 1.00 95.69 136 TRP A N 1
ATOM 1085 C CA . TRP A 1 136 ? -6.819 6.352 4.044 1.00 95.69 136 TRP A CA 1
ATOM 1086 C C . TRP A 1 136 ? -6.087 5.169 3.423 1.00 95.69 136 TRP A C 1
ATOM 1088 O O . TRP A 1 136 ? -5.531 5.283 2.334 1.00 95.69 136 TRP A O 1
ATOM 1098 N N . VAL A 1 137 ? -6.162 4.026 4.102 1.00 97.50 137 VAL A N 1
ATOM 1099 C CA . VAL A 1 137 ? -5.584 2.748 3.676 1.00 97.50 137 VAL A CA 1
ATOM 1100 C C . VAL A 1 137 ? -6.675 1.683 3.703 1.00 97.50 137 VAL A C 1
ATOM 1102 O O . VAL A 1 137 ? -7.391 1.541 4.697 1.00 97.50 137 VAL A O 1
ATOM 1105 N N . GLU A 1 138 ? -6.837 0.954 2.606 1.00 98.31 138 GLU A N 1
ATOM 1106 C CA . GLU A 1 138 ? -7.668 -0.244 2.530 1.00 98.31 138 GLU A CA 1
ATOM 1107 C C . GLU A 1 138 ? -6.799 -1.485 2.729 1.00 98.31 138 GLU A C 1
ATOM 1109 O O . GLU A 1 138 ? -5.739 -1.627 2.126 1.00 98.31 138 GLU A O 1
ATOM 1114 N N . TYR A 1 139 ? -7.290 -2.396 3.561 1.00 98.00 139 TYR A N 1
ATOM 1115 C CA . TYR A 1 139 ? -6.622 -3.627 3.944 1.00 98.00 139 TYR A CA 1
ATOM 1116 C C . TYR A 1 139 ? -7.401 -4.846 3.457 1.00 98.00 139 TYR A C 1
ATOM 1118 O O . TYR A 1 139 ? -8.642 -4.855 3.412 1.00 98.00 139 TYR A O 1
ATOM 1126 N N . ARG A 1 140 ? -6.665 -5.910 3.140 1.00 97.75 140 ARG A N 1
ATOM 1127 C CA . ARG A 1 140 ? -7.201 -7.211 2.733 1.00 97.75 140 ARG A CA 1
ATOM 1128 C C . ARG A 1 140 ? -6.701 -8.299 3.670 1.00 97.75 140 ARG A C 1
ATOM 1130 O O . ARG A 1 140 ? -5.560 -8.282 4.117 1.00 97.75 140 ARG A O 1
ATOM 1137 N N . CYS A 1 141 ? -7.568 -9.270 3.927 1.00 97.06 141 CYS A N 1
ATOM 1138 C CA . CYS A 1 141 ? -7.191 -10.525 4.560 1.00 97.06 141 CYS A CA 1
ATOM 1139 C C . CYS A 1 141 ? -7.245 -11.671 3.543 1.00 97.06 141 CYS A C 1
ATOM 1141 O O . CYS A 1 141 ? -8.119 -11.690 2.671 1.00 97.06 141 CYS A O 1
ATOM 1143 N N . ALA A 1 142 ? -6.405 -12.692 3.729 1.00 94.81 142 ALA A N 1
ATOM 1144 C CA . ALA A 1 142 ? -6.449 -13.935 2.958 1.00 94.81 142 ALA A CA 1
ATOM 1145 C C . ALA A 1 142 ? -7.817 -14.648 3.021 1.00 94.81 142 ALA A C 1
ATOM 1147 O O . ALA A 1 142 ? -8.205 -15.335 2.077 1.00 94.81 142 ALA A O 1
ATOM 1148 N N . CYS A 1 143 ? -8.595 -14.450 4.095 1.00 95.38 143 CYS A N 1
ATOM 1149 C CA . CYS A 1 143 ? -9.953 -14.994 4.205 1.00 95.38 143 CYS A CA 1
ATOM 1150 C C . CYS A 1 143 ? -10.991 -14.270 3.319 1.00 95.38 143 CYS A C 1
ATOM 1152 O O . CYS A 1 143 ? -12.156 -14.669 3.280 1.00 95.38 143 CYS A O 1
ATOM 1154 N N . GLY A 1 144 ? -10.587 -13.210 2.610 1.00 95.38 144 GLY A N 1
ATOM 1155 C CA . GLY A 1 144 ? -11.437 -12.387 1.747 1.00 95.38 144 GLY A CA 1
ATOM 1156 C C . GLY A 1 144 ? -12.090 -11.195 2.450 1.00 95.38 144 GLY A C 1
ATOM 1157 O O . GLY A 1 144 ? -12.732 -10.381 1.783 1.00 95.38 144 GLY A O 1
ATOM 1158 N N . ALA A 1 145 ? -11.920 -11.074 3.769 1.00 96.81 145 ALA A N 1
ATOM 1159 C CA . ALA A 1 145 ? -12.381 -9.930 4.544 1.00 96.81 145 ALA A CA 1
ATOM 1160 C C . ALA A 1 145 ? -11.640 -8.641 4.161 1.00 96.81 145 ALA A C 1
ATOM 1162 O O . ALA A 1 145 ? -10.510 -8.664 3.656 1.00 96.81 145 ALA A O 1
ATOM 1163 N N . ARG A 1 146 ? -12.309 -7.506 4.377 1.00 97.75 146 ARG A N 1
ATOM 1164 C CA . ARG A 1 146 ? -11.854 -6.186 3.928 1.00 97.75 146 ARG A CA 1
ATOM 1165 C C . ARG A 1 146 ? -12.089 -5.164 5.023 1.00 97.75 146 ARG A C 1
ATOM 1167 O O . ARG A 1 146 ? -13.137 -5.171 5.668 1.00 97.75 146 ARG A O 1
ATOM 1174 N N . GLY A 1 147 ? -11.160 -4.238 5.186 1.00 97.50 147 GLY A N 1
ATOM 1175 C CA . GLY A 1 147 ? -11.342 -3.117 6.094 1.00 97.50 147 GLY A CA 1
ATOM 1176 C C . GLY A 1 147 ? -10.570 -1.897 5.645 1.00 97.50 147 GLY A C 1
ATOM 1177 O O . GLY A 1 147 ? -9.821 -1.940 4.675 1.00 97.50 147 GLY A O 1
ATOM 1178 N N . ARG A 1 148 ? -10.797 -0.785 6.329 1.00 97.69 148 ARG A N 1
ATOM 1179 C CA . ARG A 1 148 ? -10.224 0.507 5.973 1.00 97.69 148 ARG A CA 1
ATOM 1180 C C . ARG A 1 148 ? -9.867 1.290 7.221 1.00 97.69 148 ARG A C 1
ATOM 1182 O O . ARG A 1 148 ? -10.674 1.362 8.150 1.00 97.69 148 ARG A O 1
ATOM 1189 N N . ALA A 1 149 ? -8.697 1.912 7.196 1.00 96.81 149 ALA A N 1
ATOM 1190 C CA . ALA A 1 149 ? -8.268 2.914 8.154 1.00 96.81 149 ALA A CA 1
ATOM 1191 C C . ALA A 1 149 ? -8.320 4.300 7.501 1.00 96.81 149 ALA A C 1
ATOM 1193 O O . ALA A 1 149 ? -7.827 4.491 6.393 1.00 96.81 149 ALA A O 1
ATOM 1194 N N . GLU A 1 150 ? -8.925 5.268 8.177 1.00 95.44 150 GLU A N 1
ATOM 1195 C CA . GLU A 1 150 ? -8.889 6.683 7.806 1.00 95.44 150 GLU A CA 1
ATOM 1196 C C . GLU A 1 150 ? -7.994 7.429 8.794 1.00 95.44 150 GLU A C 1
ATOM 1198 O O . GLU A 1 150 ? -8.233 7.375 10.001 1.00 95.44 150 GLU A O 1
ATOM 1203 N N . ILE A 1 151 ? -6.996 8.142 8.283 1.00 91.69 151 ILE A N 1
ATOM 1204 C CA . ILE A 1 151 ? -6.054 8.960 9.044 1.00 91.69 151 ILE A CA 1
ATOM 1205 C C . ILE A 1 151 ? -6.527 10.411 8.953 1.00 91.69 151 ILE A C 1
ATOM 1207 O O . ILE A 1 151 ? -6.612 10.998 7.869 1.00 91.69 151 ILE A O 1
ATOM 1211 N N . ARG A 1 152 ? -6.880 10.994 10.099 1.00 86.81 152 ARG A N 1
ATOM 1212 C CA . ARG A 1 152 ? -7.346 12.379 10.188 1.00 86.81 152 ARG A CA 1
ATOM 1213 C C . ARG A 1 152 ? -6.188 13.324 10.443 1.00 86.81 152 ARG A C 1
ATOM 1215 O O . ARG A 1 152 ? -5.492 13.203 11.447 1.00 86.81 152 ARG A O 1
ATOM 1222 N N . GLU A 1 153 ? -6.072 14.327 9.590 1.00 80.56 153 GLU A N 1
ATOM 1223 C CA . GLU A 1 153 ? -5.195 15.470 9.817 1.00 80.56 153 GLU A CA 1
ATOM 1224 C C . GLU A 1 153 ? -5.921 16.562 10.630 1.00 80.56 153 GLU A C 1
ATOM 1226 O O . GLU A 1 153 ? -7.141 16.721 10.491 1.00 80.56 153 GLU A O 1
ATOM 1231 N N . PRO A 1 154 ? -5.212 17.340 11.473 1.00 79.44 154 PRO A N 1
ATOM 1232 C CA . PRO A 1 154 ? -3.768 17.289 11.747 1.00 79.44 154 PRO A CA 1
ATOM 1233 C C . PRO A 1 154 ? -3.377 16.371 12.921 1.00 79.44 154 PRO A C 1
ATOM 1235 O O . PRO A 1 154 ? -2.197 16.207 13.216 1.00 79.44 154 PRO A O 1
ATOM 1238 N N . ASP A 1 155 ? -4.356 15.809 13.632 1.00 76.62 155 ASP A N 1
ATOM 1239 C CA . ASP A 1 155 ? -4.119 15.155 14.926 1.00 76.62 155 ASP A CA 1
ATOM 1240 C C . ASP A 1 155 ? -3.572 13.719 14.796 1.00 76.62 155 ASP A C 1
ATOM 1242 O O . ASP A 1 155 ? -3.248 13.086 15.799 1.00 76.62 155 ASP A O 1
ATOM 1246 N N . GLY A 1 156 ? -3.510 13.178 13.574 1.00 82.06 156 GLY A N 1
ATOM 1247 C CA . GLY A 1 156 ? -3.067 11.809 13.290 1.00 82.06 156 GLY A CA 1
ATOM 1248 C C . GLY A 1 156 ? -4.038 10.728 13.774 1.00 82.06 156 GLY A C 1
ATOM 1249 O O . GLY A 1 156 ? -3.686 9.554 13.817 1.00 82.06 156 GLY A O 1
ATOM 1250 N N . GLY A 1 157 ? -5.261 11.102 14.161 1.00 88.38 157 GLY A N 1
ATOM 1251 C CA . GLY A 1 157 ? -6.244 10.165 14.691 1.00 88.38 157 GLY A CA 1
ATOM 1252 C C . GLY A 1 157 ? -6.697 9.159 13.633 1.00 88.38 157 GLY A C 1
ATOM 1253 O O . GLY A 1 157 ? -7.145 9.555 12.556 1.00 88.38 157 GLY A O 1
ATOM 1254 N N . VAL A 1 158 ? -6.641 7.868 13.961 1.00 93.12 158 VAL A N 1
ATOM 1255 C CA . VAL A 1 158 ? -7.027 6.785 13.048 1.00 93.12 158 VAL A CA 1
ATOM 1256 C C . VAL A 1 158 ? -8.426 6.269 13.371 1.00 93.12 158 VAL A C 1
ATOM 1258 O O . VAL A 1 158 ? -8.739 5.933 14.515 1.00 93.12 158 VAL A O 1
ATOM 1261 N N . ARG A 1 159 ? -9.278 6.164 12.348 1.00 94.38 159 ARG A N 1
ATOM 1262 C CA . ARG A 1 159 ? -10.592 5.521 12.431 1.00 94.38 159 ARG A CA 1
ATOM 1263 C C . ARG A 1 159 ? -10.604 4.249 11.593 1.00 94.38 159 ARG A C 1
ATOM 1265 O O . ARG A 1 159 ? -10.431 4.313 10.382 1.00 94.38 159 ARG A O 1
ATOM 1272 N N . LEU A 1 160 ? -10.897 3.118 12.229 1.00 96.12 160 LEU A N 1
ATOM 1273 C CA . LEU A 1 160 ? -11.073 1.836 11.547 1.00 96.12 160 LEU A CA 1
ATOM 1274 C C . LEU A 1 160 ? -12.535 1.606 11.138 1.00 96.12 160 LEU A C 1
ATOM 1276 O O . LEU A 1 160 ? -13.474 2.063 11.799 1.00 96.12 160 LEU A O 1
ATOM 1280 N N . SER A 1 161 ? -12.728 0.884 10.039 1.00 96.75 161 SER A N 1
ATOM 1281 C CA . SER A 1 161 ? -14.025 0.426 9.539 1.00 96.75 161 SER A CA 1
ATOM 1282 C C . SER A 1 161 ? -13.884 -0.903 8.788 1.00 96.75 161 SER A C 1
ATOM 1284 O O . SER A 1 161 ? -12.817 -1.210 8.263 1.00 96.75 161 SER A O 1
ATOM 1286 N N . GLY A 1 162 ? -14.963 -1.687 8.720 1.00 96.50 162 GLY A N 1
ATOM 1287 C CA . GLY A 1 162 ? -14.940 -3.028 8.124 1.00 96.50 162 GLY A CA 1
ATOM 1288 C C . GLY A 1 162 ? -14.332 -4.079 9.056 1.00 96.50 162 GLY A C 1
ATOM 1289 O O . GLY A 1 162 ? -14.417 -3.951 10.275 1.00 96.50 162 GLY A O 1
ATOM 1290 N N . ASP A 1 163 ? -13.732 -5.114 8.475 1.00 96.62 163 ASP A N 1
ATOM 1291 C CA . ASP A 1 163 ? -13.268 -6.315 9.177 1.00 96.62 163 ASP A CA 1
ATOM 1292 C C . ASP A 1 163 ? -11.804 -6.216 9.641 1.00 96.62 163 ASP A C 1
ATOM 1294 O O . ASP A 1 163 ? -11.055 -7.192 9.568 1.00 96.62 163 ASP A O 1
ATOM 1298 N N . VAL A 1 164 ? -11.375 -5.041 10.105 1.00 95.88 164 VAL A N 1
ATOM 1299 C CA . VAL A 1 164 ? -10.025 -4.818 10.648 1.00 95.88 164 VAL A CA 1
ATOM 1300 C C . VAL A 1 164 ? -10.078 -4.297 12.074 1.00 95.88 164 VAL A C 1
ATOM 1302 O O . VAL A 1 164 ? -10.934 -3.485 12.428 1.00 95.88 164 VAL A O 1
ATOM 1305 N N . ALA A 1 165 ? -9.138 -4.760 12.885 1.00 95.12 165 ALA A N 1
ATOM 1306 C CA . ALA A 1 165 ? -8.942 -4.350 14.264 1.00 95.12 165 ALA A CA 1
ATOM 1307 C C . ALA A 1 165 ? -7.447 -4.169 14.539 1.00 95.12 165 ALA A C 1
ATOM 1309 O O . ALA A 1 165 ? -6.614 -4.755 13.853 1.00 95.12 165 ALA A O 1
ATOM 1310 N N . TRP A 1 166 ? -7.101 -3.368 15.545 1.00 92.56 166 TRP A N 1
ATOM 1311 C CA . TRP A 1 166 ? -5.722 -3.289 16.024 1.00 92.56 166 TRP A CA 1
ATOM 1312 C C . TRP A 1 166 ? -5.250 -4.642 16.541 1.00 92.56 166 TRP A C 1
ATOM 1314 O O . TRP A 1 166 ? -6.004 -5.343 17.216 1.00 92.56 166 TRP A O 1
ATOM 1324 N N . SER A 1 167 ? -3.996 -4.982 16.254 1.00 85.88 167 SER A N 1
ATOM 1325 C CA . SER A 1 167 ? -3.318 -6.061 16.964 1.00 85.88 167 SER A CA 1
ATOM 1326 C C . SER A 1 167 ? -2.977 -5.621 18.393 1.00 85.88 167 SER A C 1
ATOM 1328 O O . SER A 1 167 ? -2.644 -4.458 18.635 1.00 85.88 167 SER A O 1
ATOM 1330 N N . ASP A 1 168 ? -3.013 -6.556 19.341 1.00 73.19 168 ASP A N 1
ATOM 1331 C CA . ASP A 1 168 ? -2.593 -6.298 20.726 1.00 73.19 168 ASP A CA 1
ATOM 1332 C C . ASP A 1 168 ? -1.070 -6.060 20.853 1.00 73.19 168 ASP A C 1
ATOM 1334 O O . ASP A 1 168 ? -0.609 -5.525 21.862 1.00 73.19 168 ASP A O 1
ATOM 1338 N N . GLU A 1 169 ? -0.285 -6.429 19.832 1.00 63.25 169 GLU A N 1
ATOM 1339 C CA . GLU A 1 169 ? 1.185 -6.333 19.809 1.00 63.25 169 GLU A CA 1
ATOM 1340 C C . GLU A 1 169 ? 1.728 -5.029 19.191 1.00 63.25 169 GLU A C 1
ATOM 1342 O O . GLU A 1 169 ? 2.920 -4.761 19.313 1.00 63.25 169 GLU A O 1
ATOM 1347 N N . GLY A 1 170 ? 0.883 -4.188 18.582 1.00 52.47 170 GLY A N 1
ATOM 1348 C CA . GLY A 1 170 ? 1.339 -3.070 17.742 1.00 52.47 170 GLY A CA 1
ATOM 1349 C C . GLY A 1 170 ? 0.478 -1.812 17.817 1.00 52.47 170 GLY A C 1
ATOM 1350 O O . GLY A 1 170 ? 0.218 -1.186 16.792 1.00 52.47 170 GLY A O 1
ATOM 1351 N N . LEU A 1 171 ? 0.002 -1.438 19.010 1.00 47.66 171 LEU A N 1
ATOM 1352 C CA . LEU A 1 171 ? -0.715 -0.170 19.178 1.00 47.66 171 LEU A CA 1
ATOM 1353 C C . LEU A 1 171 ? 0.218 1.016 18.856 1.00 47.66 171 LEU A C 1
ATOM 1355 O O . LEU A 1 171 ? 1.261 1.143 19.508 1.00 47.66 171 LEU A O 1
ATOM 1359 N N . PRO A 1 172 ? -0.153 1.930 17.938 1.00 46.56 172 PRO A N 1
ATOM 1360 C CA . PRO A 1 172 ? 0.596 3.165 17.748 1.00 46.56 172 PRO A CA 1
ATOM 1361 C C . PRO A 1 172 ? 0.613 3.963 19.060 1.00 46.56 172 PRO A C 1
ATOM 1363 O O . PRO A 1 172 ? -0.379 4.030 19.792 1.00 46.56 172 PRO A O 1
ATOM 1366 N N . ALA A 1 173 ? 1.747 4.598 19.374 1.00 46.09 173 ALA A N 1
ATOM 1367 C CA . ALA A 1 173 ? 1.927 5.365 20.613 1.00 46.09 173 ALA A CA 1
ATOM 1368 C C . ALA A 1 173 ? 0.922 6.530 20.771 1.00 46.09 173 ALA A C 1
ATOM 1370 O O . ALA A 1 173 ? 0.737 7.056 21.873 1.00 46.09 173 ALA A O 1
ATOM 1371 N N . VAL A 1 174 ? 0.253 6.927 19.686 1.00 45.91 174 VAL A N 1
ATOM 1372 C CA . VAL A 1 174 ? -0.729 8.010 19.653 1.00 45.91 174 VAL A CA 1
ATOM 1373 C C . VAL A 1 174 ? -2.130 7.429 19.843 1.00 45.91 174 VAL A C 1
ATOM 1375 O O . VAL A 1 174 ? -2.789 6.980 18.909 1.00 45.91 174 VAL A O 1
ATOM 1378 N N . ARG A 1 175 ? -2.602 7.429 21.093 1.00 50.03 175 ARG A N 1
ATOM 1379 C CA . ARG A 1 175 ? -3.989 7.076 21.418 1.00 50.03 175 ARG A CA 1
ATOM 1380 C C . ARG A 1 175 ? -4.959 8.065 20.770 1.00 50.03 175 ARG A C 1
ATOM 1382 O O . ARG A 1 175 ? -4.928 9.250 21.088 1.00 50.03 175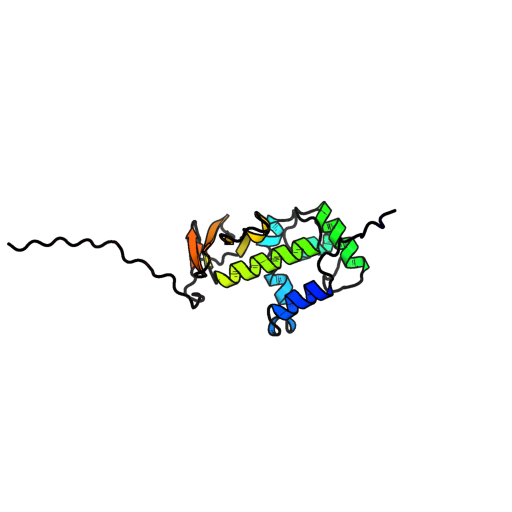 ARG A O 1
ATOM 1389 N N . ALA A 1 176 ? -5.894 7.549 19.977 1.00 43.56 176 ALA A N 1
ATOM 1390 C CA 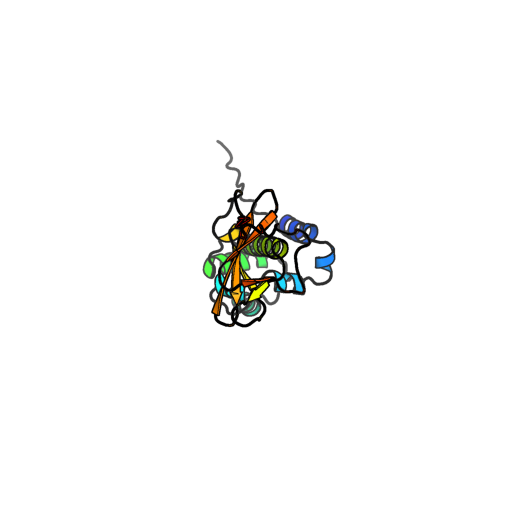. ALA A 1 176 ? -7.197 8.177 19.826 1.00 43.56 176 ALA A CA 1
ATOM 1391 C C . ALA A 1 176 ? -7.947 8.043 21.161 1.00 43.56 176 ALA A C 1
ATOM 1393 O O . ALA A 1 176 ? -8.118 6.932 21.675 1.00 43.56 176 ALA A O 1
ATOM 1394 N N . ASP A 1 177 ? -8.374 9.173 21.726 1.00 40.81 177 ASP A N 1
ATOM 1395 C CA . ASP A 1 177 ? -9.329 9.213 22.828 1.00 40.81 177 ASP A CA 1
ATOM 1396 C C . ASP A 1 177 ? -10.543 8.354 22.459 1.00 40.81 177 ASP A C 1
ATOM 1398 O O . ASP A 1 177 ? -11.337 8.679 21.573 1.00 40.81 177 ASP A O 1
ATOM 1402 N N . SER A 1 178 ? -10.675 7.217 23.137 1.00 44.25 178 SER A N 1
ATOM 1403 C CA . SER A 1 178 ? -11.923 6.470 23.154 1.00 44.25 178 SER A CA 1
ATOM 1404 C C . SER A 1 178 ? -12.916 7.313 23.940 1.00 44.25 178 SER A C 1
ATOM 1406 O O . SER A 1 178 ? -12.889 7.295 25.165 1.00 44.25 178 SER A O 1
ATOM 1408 N N . ASP A 1 179 ? -13.735 8.094 23.241 1.00 41.22 179 ASP A N 1
ATOM 1409 C CA . ASP A 1 179 ? -14.819 8.896 23.810 1.00 41.22 179 ASP A CA 1
ATOM 1410 C C . ASP A 1 179 ? -15.783 7.981 24.600 1.00 41.22 179 ASP A C 1
ATOM 1412 O O . ASP A 1 179 ? -16.532 7.208 23.990 1.00 41.22 179 ASP A O 1
ATOM 1416 N N . PRO A 1 180 ? -15.800 8.011 25.949 1.00 44.56 180 PRO A N 1
ATOM 1417 C CA . PRO A 1 180 ? -16.728 7.222 26.740 1.00 44.56 180 PRO A CA 1
ATOM 1418 C C . PRO A 1 180 ? -18.023 8.021 26.913 1.00 44.56 180 PRO A C 1
ATOM 1420 O O . PRO A 1 180 ? -18.435 8.362 28.019 1.00 44.56 180 PRO A O 1
ATOM 1423 N N . SER A 1 181 ? -18.686 8.344 25.806 1.00 48.81 181 SER A N 1
ATOM 1424 C CA . SER A 1 181 ? -19.973 9.035 25.825 1.00 48.81 181 SER A CA 1
ATOM 1425 C C . SER A 1 181 ? -21.119 8.049 25.629 1.00 48.81 181 SER A C 1
ATOM 1427 O O . SER A 1 181 ? -21.785 8.085 24.603 1.00 48.81 181 SER A O 1
ATOM 1429 N N . THR A 1 182 ? -21.386 7.179 26.611 1.00 49.12 182 THR A N 1
ATOM 1430 C CA . THR A 1 182 ? -22.743 6.684 26.935 1.00 49.12 182 THR A CA 1
ATOM 1431 C C . THR A 1 182 ? -22.744 6.020 28.314 1.00 49.12 182 THR A C 1
ATOM 1433 O O . THR A 1 182 ? -22.686 4.808 28.391 1.00 49.12 182 THR A O 1
ATOM 1436 N N . GLU A 1 183 ? -22.886 6.798 29.389 1.00 42.78 183 GLU A N 1
ATOM 1437 C CA . GLU A 1 183 ? -23.778 6.450 30.509 1.00 42.78 183 GLU A CA 1
ATOM 1438 C C . GLU A 1 183 ? -24.345 7.759 31.067 1.00 42.78 183 GLU A C 1
ATOM 1440 O O . GLU A 1 183 ? -23.783 8.440 31.923 1.00 42.78 183 GLU A O 1
ATOM 1445 N N . ARG A 1 184 ? -25.467 8.171 30.470 1.00 48.12 184 ARG A N 1
ATOM 1446 C CA . ARG A 1 184 ? -26.287 9.281 30.943 1.00 48.12 184 ARG A CA 1
ATOM 1447 C C . ARG A 1 184 ? -26.981 8.818 32.221 1.00 48.12 184 ARG A C 1
ATOM 1449 O O . ARG A 1 184 ? -27.725 7.841 32.196 1.00 48.12 184 ARG A O 1
ATOM 1456 N N . GLY A 1 185 ? -26.716 9.530 33.311 1.00 47.88 185 GLY A N 1
ATOM 1457 C CA . GLY A 1 185 ? -27.269 9.254 34.625 1.00 47.88 185 GLY A CA 1
ATOM 1458 C C . GLY A 1 185 ? -28.796 9.213 34.658 1.00 47.88 185 GLY A C 1
ATOM 1459 O O . GLY A 1 185 ? -29.490 10.003 34.018 1.00 47.88 185 GLY A O 1
ATOM 1460 N N . THR A 1 186 ? -29.304 8.315 35.491 1.00 51.50 186 THR A N 1
ATOM 1461 C CA . THR A 1 186 ? -30.609 8.459 36.127 1.00 51.50 186 THR A CA 1
ATOM 1462 C C . THR A 1 186 ? -30.381 8.727 37.606 1.00 51.50 186 THR A C 1
ATOM 1464 O O . THR A 1 186 ? -30.261 7.807 38.411 1.00 51.50 186 THR A O 1
ATOM 1467 N N . GLU A 1 187 ? -30.325 10.010 37.953 1.00 57.75 187 GLU A N 1
ATOM 1468 C CA . GLU A 1 187 ? -30.751 10.483 39.266 1.00 57.75 187 GLU A CA 1
ATOM 1469 C C . GLU A 1 187 ? -32.248 10.184 39.432 1.00 57.75 187 GLU A C 1
ATOM 1471 O O . GLU A 1 187 ? -33.051 10.534 38.563 1.00 57.75 187 GLU A O 1
ATOM 1476 N N . ARG A 1 188 ? -32.643 9.614 40.573 1.00 58.69 188 ARG A N 1
ATOM 1477 C CA . ARG A 1 188 ? -33.635 10.263 41.441 1.00 58.69 188 ARG A CA 1
ATOM 1478 C C . ARG A 1 188 ? -33.733 9.573 42.792 1.00 58.69 188 ARG A C 1
ATOM 1480 O O . ARG A 1 188 ? -34.113 8.412 42.897 1.00 58.69 188 ARG A O 1
ATOM 1487 N N . GLU A 1 189 ? -33.410 10.370 43.798 1.00 57.03 189 GLU A N 1
ATOM 1488 C CA . GLU A 1 189 ? -33.766 10.202 45.198 1.00 57.03 189 GLU A CA 1
ATOM 1489 C C . GLU A 1 189 ? -35.279 9.999 45.381 1.00 57.03 189 GLU A C 1
ATOM 1491 O O . GLU A 1 189 ? -36.101 10.603 44.679 1.00 57.03 189 GLU A O 1
ATOM 1496 N N . GLY A 1 190 ? -35.613 9.171 46.369 1.00 57.44 190 GLY A N 1
ATOM 1497 C CA . GLY A 1 190 ? -36.944 8.934 46.916 1.00 57.44 190 GLY A CA 1
ATOM 1498 C C . GLY A 1 190 ? -36.840 8.026 48.128 1.00 57.44 190 GLY A C 1
ATOM 1499 O O . GLY A 1 190 ? -36.417 6.867 47.930 1.00 57.44 190 GLY A O 1
#

Radius of gyration: 20.71 Å; chains: 1; bounding box: 58×46×78 Å

Secondary structure (DSSP, 8-state):
------------HHHHHHHHHHH-GGGGG-HHHHHHHHS-HHHHHHHBSSSSHHHHHHHHT-S-TT---HHHHHHHHHHHHHHBS-SSHHHHHHHHHHHHHHHHHH--EEETTT--B-EEEEEHHHHSTT--SEEEEEEE-TTS-EEEEEEETTTTEEEEEESEEE-TT---SS----------------